Protein AF-A0A6L6WR29-F1 (afdb_monomer_lite)

Sequence (210 aa):
MAQVLGLPRKTSIRITVGIAIFLLLTLTPIVLWLVAPSGVDWEKLGEISQIYGSSLSAVALLGVATSLAYQAHQTALANADARHTAYRELTILSLTDPTLMVCWPPRTPRLSMEETKQMMFVNLIINSWFTEYQLKHVTDDALLLSFRTHFRGEVARRHWQYSSSARRAWGEAMGDVYAVRFVSLGDEAFAQAAAEGPPTPSSGYFSPEA

Radius of gyration: 28.9 Å; chains: 1; bounding box: 74×42×80 Å

pLDDT: mean 79.68, std 17.59, range [34.41, 98.38]

InterPro domains:
  IPR045728 Protein of unknown function DUF6082 [PF19560] (47-202)

Structure (mmCIF, N/CA/C/O backbone):
data_AF-A0A6L6WR29-F1
#
_entry.id   AF-A0A6L6WR29-F1
#
loop_
_atom_site.group_PDB
_atom_site.id
_atom_site.type_symbol
_atom_site.label_atom_id
_atom_site.label_alt_id
_atom_site.label_comp_id
_atom_site.label_asym_id
_atom_site.label_entity_id
_atom_site.label_seq_id
_atom_site.pdbx_PDB_ins_code
_atom_site.Cartn_x
_atom_site.Cartn_y
_atom_site.Cartn_z
_atom_site.occupancy
_atom_site.B_iso_or_equiv
_atom_site.auth_seq_id
_atom_site.auth_comp_id
_atom_site.auth_asym_id
_atom_site.auth_atom_id
_atom_site.pdbx_PDB_model_num
ATOM 1 N N . MET A 1 1 ? 42.565 20.621 5.915 1.00 35.31 1 MET A N 1
ATOM 2 C CA . MET A 1 1 ? 42.110 21.137 4.600 1.00 35.31 1 MET A CA 1
ATOM 3 C C . MET A 1 1 ? 42.376 20.025 3.591 1.00 35.31 1 MET A C 1
ATOM 5 O O . MET A 1 1 ? 43.514 19.607 3.528 1.00 35.31 1 MET A O 1
ATOM 9 N N . ALA A 1 2 ? 41.425 19.410 2.891 1.00 34.41 2 ALA A N 1
ATOM 10 C CA . ALA A 1 2 ? 40.163 19.911 2.362 1.00 34.41 2 ALA A CA 1
ATOM 11 C C . ALA A 1 2 ? 39.033 18.860 2.431 1.00 34.41 2 ALA A C 1
ATOM 13 O O . ALA A 1 2 ? 39.276 17.660 2.528 1.00 34.41 2 ALA A O 1
ATOM 14 N N . GLN A 1 3 ? 37.803 19.376 2.428 1.00 39.34 3 GLN A N 1
ATOM 15 C CA . GLN A 1 3 ? 36.532 18.684 2.614 1.00 39.34 3 GLN A CA 1
ATOM 16 C C . GLN A 1 3 ? 36.211 17.643 1.537 1.00 39.34 3 GLN A C 1
ATOM 18 O O . GLN A 1 3 ? 36.336 17.877 0.338 1.00 39.34 3 GLN A O 1
ATOM 23 N N . VAL A 1 4 ? 35.665 16.536 2.034 1.00 47.00 4 VAL A N 1
ATOM 24 C CA . VAL A 1 4 ? 34.854 15.538 1.339 1.00 47.00 4 VAL A CA 1
ATOM 25 C C . VAL A 1 4 ? 33.674 16.228 0.641 1.00 47.00 4 VAL A C 1
ATOM 27 O O . VAL A 1 4 ? 32.772 16.751 1.295 1.00 47.00 4 VAL A O 1
ATOM 30 N N . LEU A 1 5 ? 33.674 16.221 -0.693 1.00 47.75 5 LEU A N 1
ATOM 31 C CA . LEU A 1 5 ? 32.531 16.613 -1.520 1.00 47.75 5 LEU A CA 1
ATOM 32 C C . LEU A 1 5 ? 31.443 15.535 -1.404 1.00 47.75 5 LEU A C 1
ATOM 34 O O . LEU A 1 5 ? 31.462 14.519 -2.098 1.00 47.75 5 LEU A O 1
ATOM 38 N N . GLY A 1 6 ? 30.500 15.759 -0.487 1.00 46.25 6 GLY A N 1
ATOM 39 C CA . GLY A 1 6 ? 29.284 14.968 -0.314 1.00 46.25 6 GLY A CA 1
ATOM 40 C C . GLY A 1 6 ? 28.312 15.163 -1.475 1.00 46.25 6 GLY A C 1
ATOM 41 O O . GLY A 1 6 ? 27.303 15.851 -1.339 1.00 46.25 6 GLY A O 1
ATOM 42 N N . LEU A 1 7 ? 28.608 14.563 -2.628 1.00 46.66 7 LEU A N 1
ATOM 43 C CA . LEU A 1 7 ? 27.646 14.475 -3.721 1.00 46.66 7 LEU A CA 1
ATOM 44 C C . LEU A 1 7 ? 26.646 13.337 -3.441 1.00 46.66 7 LEU A C 1
ATOM 46 O O . LEU A 1 7 ? 27.057 12.245 -3.036 1.00 46.66 7 LEU A O 1
ATOM 50 N N . PRO A 1 8 ? 25.334 13.546 -3.676 1.00 48.75 8 PRO A N 1
ATOM 51 C CA . PRO A 1 8 ? 24.337 12.492 -3.525 1.00 48.75 8 PRO A CA 1
ATOM 52 C C . PRO A 1 8 ? 24.743 11.280 -4.368 1.00 48.75 8 PRO A C 1
ATOM 54 O O . PRO A 1 8 ? 25.094 11.452 -5.535 1.00 48.75 8 PRO A O 1
ATOM 57 N N . ARG A 1 9 ? 24.650 10.058 -3.823 1.00 48.66 9 ARG A N 1
ATOM 58 C CA . ARG A 1 9 ? 25.057 8.791 -4.478 1.00 48.66 9 ARG A CA 1
ATOM 59 C C . ARG A 1 9 ? 24.542 8.648 -5.924 1.00 48.66 9 ARG A C 1
ATOM 61 O O . ARG A 1 9 ? 25.225 8.075 -6.766 1.00 48.66 9 ARG A O 1
ATOM 68 N N . LYS A 1 10 ? 23.375 9.226 -6.236 1.00 46.16 10 LYS A N 1
ATOM 69 C CA . LYS A 1 10 ? 22.786 9.272 -7.591 1.00 46.16 10 LYS A CA 1
ATOM 70 C C . LYS A 1 10 ? 23.555 10.179 -8.571 1.00 46.16 10 LYS A C 1
ATOM 72 O O . LYS A 1 10 ? 23.640 9.862 -9.752 1.00 46.16 10 LYS A O 1
ATOM 77 N N . THR A 1 11 ? 24.135 11.277 -8.095 1.00 47.59 11 THR A N 1
ATOM 78 C CA . THR A 1 11 ? 24.949 12.223 -8.881 1.00 47.59 11 THR A CA 1
ATOM 79 C C . THR A 1 11 ? 26.328 11.647 -9.177 1.00 47.59 11 THR A C 1
ATOM 81 O O . THR A 1 11 ? 26.786 11.742 -10.312 1.00 47.59 11 THR A O 1
ATOM 84 N N . SER A 1 12 ? 26.941 10.957 -8.207 1.00 48.62 12 SER A N 1
ATOM 85 C CA . SER A 1 12 ? 28.216 10.259 -8.423 1.00 48.62 12 SER A CA 1
ATOM 86 C C . SER A 1 12 ? 28.090 9.165 -9.482 1.00 48.62 12 SER A C 1
ATOM 88 O O . SER A 1 12 ? 28.922 9.102 -10.374 1.00 48.62 12 SER A O 1
ATOM 90 N N . ILE A 1 13 ? 27.003 8.381 -9.474 1.00 56.09 13 ILE A N 1
ATOM 91 C CA . ILE A 1 13 ? 26.767 7.349 -10.500 1.00 56.09 13 ILE A CA 1
ATOM 92 C C . ILE A 1 13 ? 26.614 7.969 -11.899 1.00 56.09 13 ILE A C 1
ATOM 94 O O . ILE A 1 13 ? 27.194 7.463 -12.855 1.00 56.09 13 ILE A O 1
ATOM 98 N N . ARG A 1 14 ? 25.886 9.088 -12.032 1.00 56.94 14 ARG A N 1
ATOM 99 C CA . ARG A 1 14 ? 25.723 9.791 -13.321 1.00 56.94 14 ARG A CA 1
ATOM 100 C C . ARG A 1 14 ? 27.053 10.309 -13.873 1.00 56.94 14 ARG A C 1
ATOM 102 O O . ARG A 1 14 ? 27.308 10.168 -15.065 1.00 56.94 14 ARG A O 1
ATOM 109 N N . ILE A 1 15 ? 27.905 10.857 -13.007 1.00 60.25 15 ILE A N 1
ATOM 110 C CA . ILE A 1 15 ? 29.236 11.350 -13.386 1.00 60.25 15 ILE A CA 1
ATOM 111 C C . ILE A 1 15 ? 30.153 10.178 -13.764 1.00 60.25 15 ILE A C 1
ATOM 113 O O . ILE A 1 15 ? 30.811 10.235 -14.798 1.00 60.25 15 ILE A O 1
ATOM 117 N N . THR A 1 16 ? 30.146 9.081 -13.000 1.00 62.75 16 THR A N 1
ATOM 118 C CA . THR A 1 16 ? 30.950 7.887 -13.305 1.00 62.75 16 THR A CA 1
ATOM 119 C C . THR A 1 16 ? 30.545 7.236 -14.627 1.00 62.75 16 THR A C 1
ATOM 121 O O . THR A 1 16 ? 31.418 6.867 -15.404 1.00 62.75 16 THR A O 1
ATOM 124 N N . VAL A 1 17 ? 29.245 7.138 -14.925 1.00 66.19 17 VAL A N 1
ATOM 125 C CA . VAL A 1 17 ? 28.758 6.604 -16.210 1.00 66.19 17 VAL A CA 1
ATOM 126 C C . VAL A 1 17 ? 29.153 7.521 -17.369 1.00 66.19 17 VAL A C 1
ATOM 128 O O . VAL A 1 17 ? 29.628 7.033 -18.392 1.00 66.19 17 VAL A O 1
ATOM 131 N N . GLY A 1 18 ? 29.037 8.842 -17.200 1.00 64.56 18 GLY A N 1
ATOM 132 C CA . GLY A 1 18 ? 29.484 9.808 -18.208 1.00 64.56 18 GLY A CA 1
ATOM 133 C C . GLY A 1 18 ? 30.985 9.711 -18.500 1.00 64.56 18 GLY A C 1
ATOM 134 O O . GLY A 1 18 ? 31.388 9.675 -19.660 1.00 64.56 18 GLY A O 1
ATOM 135 N N . ILE A 1 19 ? 31.807 9.587 -17.455 1.00 68.31 19 ILE A N 1
ATOM 136 C CA . ILE A 1 19 ? 33.262 9.417 -17.576 1.00 68.31 19 ILE A CA 1
ATOM 137 C C . ILE A 1 19 ? 33.610 8.068 -18.217 1.00 68.31 19 ILE A C 1
ATOM 139 O O . ILE A 1 19 ? 34.489 8.018 -19.072 1.00 68.31 19 ILE A O 1
ATOM 143 N N . ALA A 1 20 ? 32.914 6.986 -17.863 1.00 65.56 20 ALA A N 1
ATOM 144 C CA . ALA A 1 20 ? 33.150 5.664 -18.441 1.00 65.56 20 ALA A CA 1
ATOM 145 C C . ALA A 1 20 ? 32.836 5.628 -19.944 1.00 65.56 20 ALA A C 1
ATOM 147 O O . ALA A 1 20 ? 33.616 5.075 -20.713 1.00 65.56 20 ALA A O 1
ATOM 148 N N . ILE A 1 21 ? 31.743 6.268 -20.375 1.00 64.94 21 ILE A N 1
ATOM 149 C CA . ILE A 1 21 ? 31.393 6.389 -21.797 1.00 64.94 21 ILE A CA 1
ATOM 150 C C . ILE A 1 21 ? 32.435 7.242 -22.534 1.00 64.94 21 ILE A C 1
ATOM 152 O O . ILE A 1 21 ? 32.892 6.858 -23.606 1.00 64.94 21 ILE A O 1
ATOM 156 N N . PHE A 1 22 ? 32.871 8.359 -21.945 1.00 68.19 22 PHE A N 1
ATOM 157 C CA . PHE A 1 22 ? 33.905 9.214 -22.535 1.00 68.19 22 PHE A CA 1
ATOM 158 C C . PHE A 1 22 ? 35.263 8.501 -22.667 1.00 68.19 22 PHE A C 1
ATOM 160 O O . PHE A 1 22 ? 35.920 8.586 -23.706 1.00 68.19 22 PHE A O 1
ATOM 167 N N . LEU A 1 23 ? 35.676 7.751 -21.643 1.00 66.69 23 LEU A N 1
ATOM 168 C CA . LEU A 1 23 ? 36.903 6.952 -21.669 1.00 66.69 23 LEU A CA 1
ATOM 169 C C . LEU A 1 23 ? 36.816 5.816 -22.686 1.00 66.69 23 LEU A C 1
ATOM 171 O O . LEU A 1 23 ? 37.772 5.584 -23.419 1.00 66.69 23 LEU A O 1
ATOM 175 N N . LEU A 1 24 ? 35.667 5.145 -22.783 1.00 62.41 24 LEU A N 1
ATOM 176 C CA . LEU A 1 24 ? 35.465 4.086 -23.766 1.00 62.41 24 LEU A CA 1
ATOM 177 C C . LEU A 1 24 ? 35.594 4.639 -25.192 1.00 62.41 24 LEU A C 1
ATOM 179 O O . LEU A 1 24 ? 36.314 4.069 -26.006 1.00 62.41 24 LEU A O 1
ATOM 183 N N . LEU A 1 25 ? 34.985 5.794 -25.476 1.00 61.53 25 LEU A N 1
ATOM 184 C CA . LEU A 1 25 ? 35.056 6.442 -26.790 1.00 61.53 25 LEU A CA 1
ATOM 185 C C . LEU A 1 25 ? 36.469 6.936 -27.143 1.00 61.53 25 LEU A C 1
ATOM 187 O O . LEU A 1 25 ? 36.886 6.809 -28.291 1.00 61.53 25 LEU A O 1
ATOM 191 N N . THR A 1 26 ? 37.225 7.457 -26.173 1.00 62.28 26 THR A N 1
ATOM 192 C CA . THR A 1 26 ? 38.583 7.984 -26.416 1.00 62.28 26 THR A CA 1
ATOM 193 C C . THR A 1 26 ? 39.663 6.902 -26.475 1.00 62.28 26 THR A C 1
ATOM 195 O O . THR A 1 26 ? 40.660 7.088 -27.168 1.00 62.28 26 THR A O 1
ATOM 198 N N . LEU A 1 27 ? 39.472 5.760 -25.805 1.00 58.34 27 LEU A N 1
ATOM 199 C CA . LEU A 1 27 ? 40.427 4.641 -25.800 1.00 58.34 27 LEU A CA 1
ATOM 200 C C . LEU A 1 27 ? 40.193 3.628 -26.932 1.00 58.34 27 LEU A C 1
ATOM 202 O O . LEU A 1 27 ? 41.098 2.857 -27.253 1.00 58.34 27 LEU A O 1
ATOM 206 N N . THR A 1 28 ? 39.023 3.652 -27.578 1.00 58.16 28 THR A N 1
ATOM 207 C CA . THR A 1 28 ? 38.691 2.773 -28.717 1.00 58.16 28 THR A CA 1
ATOM 208 C C . THR A 1 28 ? 39.738 2.796 -29.852 1.00 58.16 28 THR A C 1
ATOM 210 O O . THR A 1 28 ? 40.117 1.716 -30.305 1.00 58.16 28 THR A O 1
ATOM 213 N N . PRO A 1 29 ? 40.296 3.947 -30.287 1.00 59.34 29 PRO A N 1
ATOM 214 C CA . PRO A 1 29 ? 41.297 3.979 -31.361 1.00 59.34 29 PRO A CA 1
ATOM 215 C C . PRO A 1 29 ? 42.604 3.266 -30.985 1.00 59.34 29 PRO A C 1
ATOM 217 O O . PRO A 1 29 ? 43.240 2.637 -31.824 1.00 59.34 29 PRO A O 1
ATOM 220 N N . ILE A 1 30 ? 42.989 3.336 -29.709 1.00 59.00 30 ILE A N 1
ATOM 221 C CA . ILE A 1 30 ? 44.242 2.769 -29.192 1.00 59.00 30 ILE A CA 1
ATOM 222 C C . ILE A 1 30 ? 44.125 1.248 -29.074 1.00 59.00 30 ILE A C 1
ATOM 224 O O . ILE A 1 30 ? 45.041 0.520 -29.451 1.00 59.00 30 ILE A O 1
ATOM 228 N N . VAL A 1 31 ? 42.975 0.760 -28.604 1.00 57.47 31 VAL A N 1
ATOM 229 C CA . VAL A 1 31 ? 42.679 -0.678 -28.537 1.00 57.47 31 VAL A CA 1
ATOM 230 C C . VAL A 1 31 ? 42.630 -1.286 -29.940 1.00 57.47 31 VAL A C 1
ATOM 232 O O . VAL A 1 31 ? 43.175 -2.366 -30.159 1.00 57.47 31 VAL A O 1
ATOM 235 N N . LEU A 1 32 ? 42.040 -0.575 -30.905 1.00 52.94 32 LEU A N 1
ATOM 236 C CA . LEU A 1 32 ? 42.010 -1.008 -32.302 1.00 52.94 32 LEU A CA 1
ATOM 237 C C . LEU A 1 32 ? 43.408 -1.028 -32.930 1.00 52.94 32 LEU A C 1
ATOM 239 O O . LEU A 1 32 ? 43.708 -1.950 -33.679 1.00 52.94 32 LEU A O 1
ATOM 243 N N . TRP A 1 33 ? 44.288 -0.087 -32.580 1.00 55.84 33 TRP A N 1
ATOM 244 C CA . TRP A 1 33 ? 45.683 -0.104 -33.029 1.00 55.84 33 TRP A CA 1
ATOM 245 C C . TRP A 1 33 ? 46.482 -1.287 -32.454 1.00 55.84 33 TRP A C 1
ATOM 247 O O . TRP A 1 33 ? 47.320 -1.851 -33.149 1.00 55.84 33 TRP A O 1
ATOM 257 N N . LEU A 1 34 ? 46.194 -1.707 -31.215 1.00 54.97 34 LEU A N 1
ATOM 258 C CA . LEU A 1 34 ? 46.905 -2.807 -30.548 1.00 54.97 34 LEU A CA 1
ATOM 259 C C . LEU A 1 34 ? 46.487 -4.208 -31.037 1.00 54.97 34 LEU A C 1
ATOM 261 O O . LEU A 1 34 ? 47.248 -5.162 -30.890 1.00 54.97 34 LEU A O 1
ATOM 265 N N . VAL A 1 35 ? 45.267 -4.339 -31.566 1.00 52.91 35 VAL A N 1
ATOM 266 C CA . VAL A 1 35 ? 44.662 -5.620 -31.982 1.00 52.91 35 VAL A CA 1
ATOM 267 C C . VAL A 1 35 ? 44.613 -5.768 -33.513 1.00 52.91 35 VAL A C 1
ATOM 269 O O . VAL A 1 35 ? 44.377 -6.866 -34.018 1.00 52.91 35 VAL A O 1
ATOM 272 N N . ALA A 1 36 ? 44.860 -4.697 -34.276 1.00 50.88 36 ALA A N 1
ATOM 273 C CA . ALA A 1 36 ? 44.818 -4.728 -35.737 1.00 50.88 36 ALA A CA 1
ATOM 274 C C . ALA A 1 36 ? 46.014 -5.499 -36.350 1.00 50.88 36 ALA A C 1
ATOM 276 O O . ALA A 1 36 ? 47.167 -5.172 -36.063 1.00 50.88 36 ALA A O 1
ATOM 277 N N . PRO A 1 37 ? 45.775 -6.482 -37.242 1.00 52.78 37 PRO A N 1
ATOM 278 C CA . PRO A 1 37 ? 46.834 -7.160 -37.990 1.00 52.78 37 PRO A CA 1
ATOM 279 C C . PRO A 1 37 ? 47.579 -6.211 -38.944 1.00 52.78 37 PRO A C 1
ATOM 281 O O . PRO A 1 37 ? 46.987 -5.304 -39.534 1.00 52.78 37 PRO A O 1
ATOM 284 N N . SER A 1 38 ? 48.875 -6.445 -39.154 1.00 54.28 38 SER A N 1
ATOM 285 C CA . SER A 1 38 ? 49.716 -5.689 -40.089 1.00 54.28 38 SER A CA 1
ATOM 286 C C . SER A 1 38 ? 49.271 -5.908 -41.543 1.00 54.28 38 SER A C 1
ATOM 288 O O . SER A 1 38 ? 49.500 -6.964 -42.126 1.00 54.28 38 SER A O 1
ATOM 290 N N . GLY A 1 39 ? 48.623 -4.893 -42.123 1.00 59.00 39 GLY A N 1
ATOM 291 C CA . GLY A 1 39 ? 48.083 -4.912 -43.492 1.00 59.00 39 GLY A CA 1
ATOM 292 C C . GLY A 1 39 ? 46.733 -4.206 -43.658 1.00 59.00 39 GLY A C 1
ATOM 293 O O . GLY A 1 39 ? 46.184 -4.185 -44.755 1.00 59.00 39 GLY A O 1
ATOM 294 N N . VAL A 1 40 ? 46.184 -3.636 -42.581 1.00 53.12 40 VAL A N 1
ATOM 295 C CA . VAL A 1 40 ? 44.949 -2.849 -42.632 1.00 53.12 40 VAL A CA 1
ATOM 296 C C . VAL A 1 40 ? 45.194 -1.515 -43.343 1.00 53.12 40 VAL A C 1
ATOM 298 O O . VAL A 1 40 ? 45.982 -0.685 -42.893 1.00 53.12 40 VAL A O 1
ATOM 301 N N . ASP A 1 41 ? 44.497 -1.334 -44.462 1.00 61.38 41 ASP A N 1
ATOM 302 C CA . ASP A 1 41 ? 44.553 -0.155 -45.321 1.00 61.38 41 ASP A CA 1
ATOM 303 C C . ASP A 1 41 ? 43.647 0.950 -44.747 1.00 61.38 41 ASP A C 1
ATOM 305 O O . ASP A 1 41 ? 42.429 0.982 -44.954 1.00 61.38 41 ASP A O 1
ATOM 309 N N . TRP A 1 42 ? 44.243 1.811 -43.919 1.00 60.62 42 TRP A N 1
ATOM 310 C CA . TRP A 1 42 ? 43.546 2.847 -43.144 1.00 60.62 42 TRP A CA 1
ATOM 311 C C . TRP A 1 42 ? 42.814 3.872 -44.018 1.00 60.62 42 TRP A C 1
ATOM 313 O O . TRP A 1 42 ? 41.835 4.467 -43.570 1.00 60.62 42 TRP A O 1
ATOM 323 N N . GLU A 1 43 ? 43.242 4.036 -45.268 1.00 54.91 43 GLU A N 1
ATOM 324 C CA . GLU A 1 43 ? 42.643 4.950 -46.240 1.00 54.91 43 GLU A CA 1
ATOM 325 C C . GLU A 1 43 ? 41.266 4.440 -46.709 1.00 54.91 43 GLU A C 1
ATOM 327 O O . GLU A 1 43 ? 40.281 5.179 -46.673 1.00 54.91 43 GLU A O 1
ATOM 332 N N . LYS A 1 44 ? 41.136 3.130 -46.971 1.00 57.12 44 LYS A N 1
ATOM 333 C CA . LYS A 1 44 ? 39.849 2.469 -47.273 1.00 57.12 44 LYS A CA 1
ATOM 334 C C . LYS A 1 44 ? 38.886 2.431 -46.086 1.00 57.12 44 LYS A C 1
ATOM 336 O O . LYS A 1 44 ? 37.673 2.521 -46.269 1.00 57.12 44 LYS A O 1
ATOM 341 N N . LEU A 1 45 ? 39.398 2.303 -44.860 1.00 52.38 45 LEU A N 1
ATOM 342 C CA . LEU A 1 45 ? 38.570 2.432 -43.653 1.00 52.38 45 LEU A CA 1
ATOM 343 C C . LEU A 1 45 ? 38.100 3.880 -43.437 1.00 52.38 45 LEU A C 1
ATOM 345 O O . LEU A 1 45 ? 36.977 4.093 -42.973 1.00 52.38 45 LEU A O 1
ATOM 349 N N . GLY A 1 46 ? 38.920 4.863 -43.821 1.00 52.12 46 GLY A N 1
ATOM 350 C CA . GLY A 1 46 ? 38.574 6.284 -43.845 1.00 52.12 46 GLY A CA 1
ATOM 351 C C . GLY A 1 46 ? 37.419 6.600 -44.797 1.00 52.12 46 GLY A C 1
ATOM 352 O O . GLY A 1 46 ? 36.495 7.309 -44.406 1.00 52.12 46 GLY A O 1
ATOM 353 N N . GLU A 1 47 ? 37.402 6.003 -45.991 1.00 57.31 47 GLU A N 1
ATOM 354 C CA . GLU A 1 47 ? 36.310 6.157 -46.969 1.00 57.31 47 GLU A CA 1
ATOM 355 C C . GLU A 1 47 ? 34.991 5.525 -46.494 1.00 57.31 47 GLU A C 1
ATOM 357 O O . GLU A 1 47 ? 33.916 6.106 -46.667 1.00 57.31 47 GLU A O 1
ATOM 362 N N . ILE A 1 48 ? 35.056 4.379 -45.804 1.00 52.97 48 ILE A N 1
ATOM 363 C CA . ILE A 1 48 ? 33.886 3.774 -45.148 1.00 52.97 48 ILE A CA 1
ATOM 364 C C . ILE A 1 48 ? 33.379 4.715 -44.043 1.00 52.97 48 ILE A C 1
ATOM 366 O O . ILE A 1 48 ? 32.199 5.057 -44.015 1.00 52.97 48 ILE A O 1
ATOM 370 N N . SER A 1 49 ? 34.267 5.234 -43.192 1.00 48.84 49 SER A N 1
ATOM 371 C CA . SER A 1 49 ? 33.951 6.259 -42.184 1.00 48.84 49 SER A CA 1
ATOM 372 C C . SER A 1 49 ? 33.338 7.535 -42.786 1.00 48.84 49 SER A C 1
ATOM 374 O O . SER A 1 49 ? 32.520 8.181 -42.140 1.00 48.84 49 SER A O 1
ATOM 376 N N . GLN A 1 50 ? 33.680 7.902 -44.022 1.00 52.47 50 GLN A N 1
ATOM 377 C CA . GLN A 1 50 ? 33.188 9.116 -44.682 1.00 52.47 50 GLN A CA 1
ATOM 378 C C . GLN A 1 50 ? 31.745 8.976 -45.195 1.00 52.47 50 GLN A C 1
ATOM 380 O O . GLN A 1 50 ? 30.982 9.940 -45.159 1.00 52.47 50 GLN A O 1
ATOM 385 N N . ILE A 1 51 ? 31.332 7.760 -45.570 1.00 53.44 51 ILE A N 1
ATOM 386 C CA . ILE A 1 51 ? 29.916 7.405 -45.781 1.00 53.44 51 ILE A CA 1
ATOM 387 C C . ILE A 1 51 ? 29.191 7.300 -44.421 1.00 53.44 51 ILE A C 1
ATOM 389 O O . ILE A 1 51 ? 28.003 7.613 -44.312 1.00 53.44 51 ILE A O 1
ATOM 393 N N . TYR A 1 52 ? 29.932 6.950 -43.360 1.00 47.47 52 TYR A N 1
ATOM 394 C CA . TYR A 1 52 ? 29.475 6.892 -41.969 1.00 47.47 52 TYR A CA 1
ATOM 395 C C . TYR A 1 52 ? 29.847 8.113 -41.103 1.00 47.47 52 TYR A C 1
ATOM 397 O O . TYR A 1 52 ? 30.056 7.971 -39.890 1.00 47.47 52 TYR A O 1
ATOM 405 N N . GLY A 1 53 ? 29.740 9.337 -41.646 1.00 48.78 53 GLY A N 1
ATOM 406 C CA . GLY A 1 53 ? 29.473 10.528 -40.809 1.00 48.78 53 GLY A CA 1
ATOM 407 C C . GLY A 1 53 ? 28.255 10.328 -39.876 1.00 48.78 53 GLY A C 1
ATOM 408 O O . GLY A 1 53 ? 28.049 11.060 -38.912 1.00 48.78 53 GLY A O 1
ATOM 409 N N . SER A 1 54 ? 27.486 9.269 -40.145 1.00 53.78 54 SER A N 1
ATOM 410 C CA . SER A 1 54 ? 26.357 8.702 -39.421 1.00 53.78 54 SER A CA 1
ATOM 411 C C . SER A 1 54 ? 26.685 7.783 -38.234 1.00 53.78 54 SER A C 1
ATOM 413 O O . SER A 1 54 ? 25.762 7.449 -37.497 1.00 53.78 54 SER A O 1
ATOM 415 N N . SER A 1 55 ? 27.936 7.382 -37.978 1.00 52.84 55 SER A N 1
ATOM 416 C CA . SER A 1 55 ? 28.263 6.546 -36.802 1.00 52.84 55 SER A CA 1
ATOM 417 C C . SER A 1 55 ? 28.122 7.327 -35.488 1.00 52.84 55 SER A C 1
ATOM 419 O O . SER A 1 55 ? 27.474 6.862 -34.548 1.00 52.84 55 SER A O 1
ATOM 421 N N . LEU A 1 56 ? 28.620 8.568 -35.450 1.00 58.19 56 LEU A N 1
ATOM 422 C CA . LEU A 1 56 ? 28.453 9.472 -34.309 1.00 58.19 56 LEU A CA 1
ATOM 423 C C . LEU A 1 56 ? 26.981 9.870 -34.114 1.00 58.19 56 LEU A C 1
ATOM 425 O O . LEU A 1 56 ? 26.496 9.911 -32.984 1.00 58.19 56 LEU A O 1
ATOM 429 N N . SER A 1 57 ? 26.244 10.096 -35.206 1.00 60.09 57 SER A N 1
ATOM 430 C CA . SER A 1 57 ? 24.802 10.368 -35.161 1.00 60.09 57 SER A CA 1
ATOM 431 C C . SER A 1 57 ? 23.990 9.160 -34.687 1.00 60.09 57 SER A C 1
ATOM 433 O O . SER A 1 57 ? 23.043 9.336 -33.926 1.00 60.09 57 SER A O 1
ATOM 435 N N . ALA A 1 58 ? 24.366 7.937 -35.075 1.00 58.81 58 ALA A N 1
ATOM 436 C CA . ALA A 1 58 ? 23.717 6.710 -34.615 1.00 58.81 58 ALA A CA 1
ATOM 437 C C . ALA A 1 58 ? 23.938 6.480 -33.113 1.00 58.81 58 ALA A C 1
ATOM 439 O O . ALA A 1 58 ? 22.992 6.164 -32.393 1.00 58.81 58 ALA A O 1
ATOM 440 N N . VAL A 1 59 ? 25.158 6.712 -32.616 1.00 64.19 59 VAL A N 1
ATOM 441 C CA . VAL A 1 59 ? 25.466 6.650 -31.178 1.00 64.19 59 VAL A CA 1
ATOM 442 C C . VAL A 1 59 ? 24.719 7.741 -30.406 1.00 64.19 59 VAL A C 1
ATOM 444 O O . VAL A 1 59 ? 24.138 7.459 -29.357 1.00 64.19 59 VAL A O 1
ATOM 447 N N . ALA A 1 60 ? 24.667 8.969 -30.932 1.00 74.38 60 ALA A N 1
ATOM 448 C CA . ALA A 1 60 ? 23.896 10.055 -30.331 1.00 74.38 60 ALA A CA 1
ATOM 449 C C . ALA A 1 60 ? 22.397 9.717 -30.261 1.00 74.38 60 ALA A C 1
ATOM 451 O O . ALA A 1 60 ? 21.774 9.900 -29.215 1.00 74.38 60 ALA A O 1
ATOM 452 N N . LEU A 1 61 ? 21.828 9.156 -31.333 1.00 67.12 61 LEU A N 1
ATOM 453 C CA . LEU A 1 61 ? 20.429 8.737 -31.379 1.00 67.12 61 LEU A CA 1
ATOM 454 C C . LEU A 1 61 ? 20.140 7.601 -30.392 1.00 67.12 61 LEU A C 1
ATOM 456 O O . LEU A 1 61 ? 19.135 7.657 -29.688 1.00 67.12 61 LEU A O 1
ATOM 460 N N . LEU A 1 62 ? 21.032 6.612 -30.281 1.00 70.25 62 LEU A N 1
ATOM 461 C CA . LEU A 1 62 ? 20.921 5.535 -29.294 1.00 70.25 62 LEU A CA 1
ATOM 462 C C . LEU A 1 62 ? 20.952 6.090 -27.861 1.00 70.25 62 LEU A C 1
ATOM 464 O O . LEU A 1 62 ? 20.159 5.673 -27.012 1.00 70.25 62 LEU A O 1
ATOM 468 N N . GLY A 1 63 ? 21.829 7.063 -27.598 1.00 73.06 63 GLY A N 1
ATOM 469 C CA . GLY A 1 63 ? 21.905 7.763 -26.317 1.00 73.06 63 GLY A CA 1
ATOM 470 C C . GLY A 1 63 ? 20.615 8.517 -25.986 1.00 73.06 63 GLY A C 1
ATOM 471 O O . GLY A 1 63 ? 20.088 8.382 -24.880 1.00 73.06 63 GLY A O 1
ATOM 472 N N . VAL A 1 64 ? 20.058 9.253 -26.953 1.00 75.12 64 VAL A N 1
ATOM 473 C CA . VAL A 1 64 ? 18.780 9.969 -26.800 1.00 75.12 64 VAL A CA 1
ATOM 474 C C . VAL A 1 64 ? 17.619 8.995 -26.599 1.00 75.12 64 VAL A C 1
ATOM 476 O O . VAL A 1 64 ? 16.834 9.185 -25.675 1.00 75.12 64 VAL A O 1
ATOM 479 N N . ALA A 1 65 ? 17.528 7.926 -27.394 1.00 67.69 65 ALA A N 1
ATOM 480 C CA . ALA A 1 65 ? 16.473 6.920 -27.283 1.00 67.69 65 ALA A CA 1
ATOM 481 C C . ALA A 1 65 ? 16.507 6.202 -25.925 1.00 67.69 65 ALA A C 1
ATOM 483 O O . ALA A 1 65 ? 15.477 6.077 -25.263 1.00 67.69 65 ALA A O 1
ATOM 484 N N . THR A 1 66 ? 17.696 5.803 -25.464 1.00 69.25 66 THR A N 1
ATOM 485 C CA . THR A 1 66 ? 17.884 5.181 -24.143 1.00 69.25 66 THR A CA 1
ATOM 486 C C . THR A 1 66 ? 17.517 6.153 -23.021 1.00 69.25 66 THR A C 1
ATOM 488 O O . THR A 1 66 ? 16.840 5.777 -22.064 1.00 69.25 66 THR A O 1
ATOM 491 N N . SER A 1 67 ? 17.910 7.425 -23.152 1.00 73.81 67 SER A N 1
ATOM 492 C CA . SER A 1 67 ? 17.554 8.478 -22.199 1.00 73.81 67 SER A CA 1
ATOM 493 C C . SER A 1 67 ? 16.044 8.715 -22.147 1.00 73.81 67 SER A C 1
ATOM 495 O O . SER A 1 67 ? 15.485 8.783 -21.057 1.00 73.81 67 SER A O 1
ATOM 497 N N . LEU A 1 68 ? 15.366 8.780 -23.296 1.00 76.44 68 LEU A N 1
ATOM 498 C CA . LEU A 1 68 ? 13.912 8.939 -23.378 1.00 76.44 68 LEU A CA 1
ATOM 499 C C . LEU A 1 68 ? 13.172 7.734 -22.798 1.00 76.44 68 LEU A C 1
ATOM 501 O O . LEU A 1 68 ? 12.218 7.924 -22.052 1.00 76.44 68 LEU A O 1
ATOM 505 N N . ALA A 1 69 ? 13.622 6.508 -23.075 1.00 66.50 69 ALA A N 1
ATOM 506 C CA . ALA A 1 69 ? 13.034 5.304 -22.492 1.00 66.50 69 ALA A CA 1
ATOM 507 C C . ALA A 1 69 ? 13.164 5.305 -20.960 1.00 66.50 69 ALA A C 1
ATOM 509 O O . ALA A 1 69 ? 12.201 5.030 -20.241 1.00 66.50 69 ALA A O 1
ATOM 510 N N . TYR A 1 70 ? 14.339 5.686 -20.452 1.00 72.62 70 TYR A N 1
ATOM 511 C CA . TYR A 1 70 ? 14.568 5.831 -19.019 1.00 72.62 70 TYR A CA 1
ATOM 512 C C . TYR A 1 70 ? 13.713 6.948 -18.407 1.00 72.62 70 TYR A C 1
ATOM 514 O O . TYR A 1 70 ? 13.112 6.750 -17.354 1.00 72.62 70 TYR A O 1
ATOM 522 N N . GLN A 1 71 ? 13.608 8.100 -19.075 1.00 73.94 71 GLN A N 1
ATOM 523 C CA . GLN A 1 71 ? 12.760 9.213 -18.645 1.00 73.94 71 GLN A CA 1
ATOM 524 C C . GLN A 1 71 ? 11.282 8.820 -18.634 1.00 73.94 71 GLN A C 1
ATOM 526 O O . GLN A 1 71 ? 10.617 9.062 -17.637 1.00 73.94 71 GLN A O 1
ATOM 531 N N . ALA A 1 72 ? 10.781 8.147 -19.670 1.00 71.81 72 ALA A N 1
ATOM 532 C CA . ALA A 1 72 ? 9.401 7.674 -19.735 1.00 71.81 72 ALA A CA 1
ATOM 533 C C . ALA A 1 72 ? 9.080 6.715 -18.580 1.00 71.81 72 ALA A C 1
ATOM 535 O O . ALA A 1 72 ? 8.048 6.854 -17.924 1.00 71.81 72 ALA A O 1
ATOM 536 N N . HIS A 1 73 ? 9.998 5.793 -18.274 1.00 70.94 73 HIS A N 1
ATOM 537 C CA . HIS A 1 73 ? 9.872 4.912 -17.117 1.00 70.94 73 HIS A CA 1
ATOM 538 C C . HIS A 1 73 ? 9.882 5.696 -15.793 1.00 70.94 73 HIS A C 1
ATOM 540 O O . HIS A 1 73 ? 9.052 5.452 -14.918 1.00 70.94 73 HIS A O 1
ATOM 546 N N . GLN A 1 74 ? 10.782 6.673 -15.638 1.00 75.00 74 GLN A N 1
ATOM 547 C CA . GLN A 1 74 ? 10.809 7.535 -14.453 1.00 75.00 74 GLN A CA 1
ATOM 548 C C . GLN A 1 74 ? 9.527 8.361 -14.295 1.00 75.00 74 GLN A C 1
ATOM 550 O O . GLN A 1 74 ? 9.001 8.453 -13.188 1.00 75.00 74 GLN A O 1
ATOM 555 N N . THR A 1 75 ? 8.997 8.926 -15.380 1.00 78.00 75 THR A N 1
ATOM 556 C CA . THR A 1 75 ? 7.738 9.677 -15.386 1.00 78.00 75 THR A CA 1
ATOM 557 C C . THR A 1 75 ? 6.561 8.778 -15.029 1.00 78.00 75 THR A C 1
ATOM 559 O O . THR A 1 75 ? 5.705 9.186 -14.251 1.00 78.00 75 THR A O 1
ATOM 562 N N . ALA A 1 76 ? 6.526 7.541 -15.529 1.00 74.00 76 ALA A N 1
ATOM 563 C CA . ALA A 1 76 ? 5.490 6.580 -15.163 1.00 74.00 76 ALA A CA 1
ATOM 564 C C . ALA A 1 76 ? 5.495 6.279 -13.653 1.00 74.00 76 ALA A C 1
ATOM 566 O O . ALA A 1 76 ? 4.436 6.296 -13.025 1.00 74.00 76 ALA A O 1
ATOM 567 N N . LEU A 1 77 ? 6.679 6.079 -13.059 1.00 74.12 77 LEU A N 1
ATOM 568 C CA . LEU A 1 77 ? 6.824 5.889 -11.612 1.00 74.12 77 LEU A CA 1
ATOM 569 C C . LEU A 1 77 ? 6.410 7.135 -10.818 1.00 74.12 77 LEU A C 1
ATOM 571 O O . LEU A 1 77 ? 5.653 7.020 -9.858 1.00 74.12 77 LEU A O 1
ATOM 575 N N . ALA A 1 78 ? 6.852 8.322 -11.238 1.00 78.44 78 ALA A N 1
ATOM 576 C CA . ALA A 1 78 ? 6.491 9.580 -10.586 1.00 78.44 78 ALA A CA 1
ATOM 577 C C . ALA A 1 78 ? 4.975 9.840 -10.635 1.00 78.44 78 ALA A C 1
ATOM 579 O O . ALA A 1 78 ? 4.381 10.258 -9.645 1.00 78.44 78 ALA A O 1
ATOM 580 N N . ASN A 1 79 ? 4.327 9.532 -11.762 1.00 78.50 79 ASN A N 1
ATOM 581 C CA . ASN A 1 79 ? 2.878 9.661 -11.909 1.00 78.50 79 ASN A CA 1
ATOM 582 C C . ASN A 1 79 ? 2.115 8.672 -11.017 1.00 78.50 79 ASN A C 1
ATOM 584 O O . ASN A 1 79 ? 1.056 9.014 -10.488 1.00 78.50 79 ASN A O 1
ATOM 588 N N . ALA A 1 80 ? 2.627 7.448 -10.851 1.00 79.44 80 ALA A N 1
ATOM 589 C CA . ALA A 1 80 ? 2.039 6.481 -9.931 1.00 79.44 80 ALA A CA 1
ATOM 590 C C . ALA A 1 80 ? 2.110 6.992 -8.482 1.00 79.44 80 ALA A C 1
ATOM 592 O O . ALA A 1 80 ? 1.088 7.010 -7.797 1.00 79.44 80 ALA A O 1
ATOM 593 N N . ASP A 1 81 ? 3.273 7.485 -8.054 1.00 80.25 81 ASP A N 1
ATOM 594 C CA . ASP A 1 81 ? 3.491 8.031 -6.710 1.00 80.25 81 ASP A CA 1
ATOM 595 C C . ASP A 1 81 ? 2.622 9.271 -6.424 1.00 80.25 81 ASP A C 1
ATOM 597 O O . ASP A 1 81 ? 1.949 9.357 -5.391 1.00 80.25 81 ASP A O 1
ATOM 601 N N . ALA A 1 82 ? 2.522 10.190 -7.391 1.00 83.62 82 ALA A N 1
ATOM 602 C CA . ALA A 1 82 ? 1.647 11.358 -7.301 1.00 83.62 82 ALA A CA 1
ATOM 603 C C . ALA A 1 82 ? 0.169 10.961 -7.136 1.00 83.62 82 ALA A C 1
ATOM 605 O O . ALA A 1 82 ? -0.549 11.533 -6.314 1.00 83.62 82 ALA A O 1
ATOM 606 N N . ARG A 1 83 ? -0.288 9.935 -7.867 1.00 83.00 83 ARG A N 1
ATOM 607 C CA . ARG A 1 83 ? -1.659 9.420 -7.750 1.00 83.00 83 ARG A CA 1
ATOM 608 C C . ARG A 1 83 ? -1.917 8.779 -6.383 1.00 83.00 83 ARG A C 1
ATOM 610 O O . ARG A 1 83 ? -2.990 8.985 -5.816 1.00 83.00 83 ARG A O 1
ATOM 617 N N . HIS A 1 84 ? -0.952 8.036 -5.837 1.00 83.50 84 HIS A N 1
ATOM 618 C CA . HIS A 1 84 ? -1.053 7.478 -4.484 1.00 83.50 84 HIS A CA 1
ATOM 619 C C . HIS A 1 84 ? -1.121 8.575 -3.415 1.00 83.50 84 HIS A C 1
ATOM 621 O O . HIS A 1 84 ? -1.941 8.486 -2.497 1.00 83.50 84 HIS A O 1
ATOM 627 N N . THR A 1 85 ? -0.320 9.630 -3.568 1.00 86.94 85 THR A N 1
ATOM 628 C CA . THR A 1 85 ? -0.324 10.792 -2.671 1.00 86.94 85 THR A CA 1
ATOM 629 C C . THR A 1 85 ? -1.675 11.506 -2.694 1.00 86.94 85 THR A C 1
ATOM 631 O O . THR A 1 85 ? -2.297 11.657 -1.644 1.00 86.94 85 THR A O 1
ATOM 634 N N . ALA A 1 86 ? -2.196 11.827 -3.882 1.00 87.81 86 ALA A N 1
ATOM 635 C CA . ALA A 1 86 ? -3.503 12.466 -4.030 1.00 87.81 86 ALA A CA 1
ATOM 636 C C . ALA A 1 86 ? -4.641 11.623 -3.421 1.00 87.81 86 ALA A C 1
ATOM 638 O O . ALA A 1 86 ? -5.509 12.147 -2.726 1.00 87.81 86 ALA A O 1
ATOM 639 N N . TYR A 1 87 ? -4.629 10.298 -3.614 1.00 88.12 87 TYR A N 1
ATOM 640 C CA . TYR A 1 87 ? -5.626 9.413 -3.001 1.00 88.12 87 TYR A CA 1
ATOM 641 C C . TYR A 1 87 ? -5.568 9.434 -1.465 1.00 88.12 87 TYR A C 1
ATOM 643 O O . TYR A 1 87 ? -6.606 9.455 -0.793 1.00 88.12 87 TYR A O 1
ATOM 651 N N . ARG A 1 88 ? -4.359 9.448 -0.889 1.00 89.38 88 ARG A N 1
ATOM 652 C CA . ARG A 1 88 ? -4.168 9.561 0.562 1.00 89.38 88 ARG A CA 1
ATOM 653 C C . ARG A 1 88 ? -4.699 10.895 1.083 1.00 89.38 88 ARG A C 1
ATO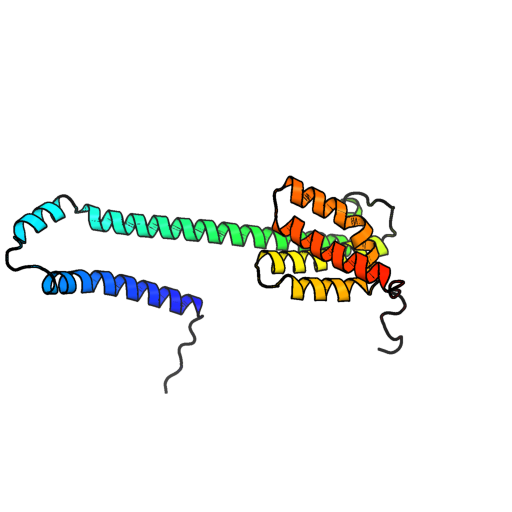M 655 O O . ARG A 1 88 ? -5.397 10.893 2.094 1.00 89.38 88 ARG A O 1
ATOM 662 N N . GLU A 1 89 ? -4.416 11.999 0.396 1.00 91.19 89 GLU A N 1
ATOM 663 C CA . GLU A 1 89 ? -4.918 13.332 0.752 1.00 91.19 89 GLU A CA 1
ATOM 664 C C . GLU A 1 89 ? -6.447 13.394 0.722 1.00 91.19 89 GLU A C 1
ATOM 666 O O . GLU A 1 89 ? -7.052 13.811 1.707 1.00 91.19 89 GLU A O 1
ATOM 671 N N . LEU A 1 90 ? -7.083 12.888 -0.343 1.00 90.81 90 LEU A N 1
ATOM 672 C CA . LEU A 1 90 ? -8.546 12.794 -0.436 1.00 90.81 90 LEU A CA 1
ATOM 673 C C . LEU A 1 90 ? -9.138 11.962 0.708 1.00 90.81 90 LEU A C 1
ATOM 675 O O . LEU A 1 90 ? -10.149 12.339 1.304 1.00 90.81 90 LEU A O 1
ATOM 679 N N . THR A 1 91 ? -8.488 10.846 1.048 1.00 90.44 91 THR A N 1
ATOM 680 C CA . THR A 1 91 ? -8.919 9.997 2.163 1.00 90.44 91 THR A CA 1
ATOM 681 C C . THR A 1 91 ? -8.825 10.757 3.483 1.00 90.44 91 THR A C 1
ATOM 683 O O . THR A 1 91 ? -9.808 10.809 4.217 1.00 90.44 91 THR A O 1
ATOM 686 N N . ILE A 1 92 ? -7.692 11.401 3.774 1.00 90.31 92 ILE A N 1
ATOM 687 C CA . ILE A 1 92 ? -7.498 12.175 5.010 1.00 90.31 92 ILE A CA 1
ATOM 688 C C . ILE A 1 92 ? -8.499 13.332 5.098 1.00 90.31 92 ILE A C 1
ATOM 690 O O . ILE A 1 92 ? -9.136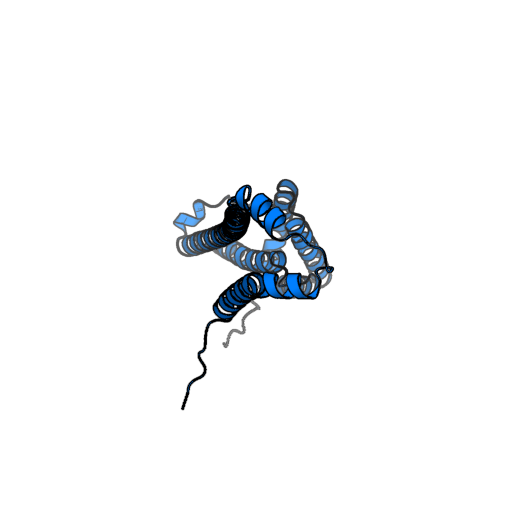 13.493 6.137 1.00 90.31 92 ILE A O 1
ATOM 694 N N . LEU A 1 93 ? -8.704 14.076 4.009 1.00 92.19 93 LEU A N 1
ATOM 695 C CA . LEU A 1 93 ? -9.671 15.171 3.951 1.00 92.19 93 LEU A CA 1
ATOM 696 C C . LEU A 1 93 ? -11.089 14.681 4.282 1.00 92.19 93 LEU A C 1
ATOM 698 O O . LEU A 1 93 ? -11.790 15.280 5.099 1.00 92.19 93 LEU A O 1
ATOM 702 N N . SER A 1 94 ? -11.489 13.540 3.719 1.00 89.88 94 SER A N 1
ATOM 703 C CA . SER A 1 94 ? -12.792 12.948 4.029 1.00 89.88 94 SER A CA 1
ATOM 704 C C . SER A 1 94 ? -12.902 12.420 5.464 1.00 89.88 94 SER A C 1
ATOM 706 O O . SER A 1 94 ? -13.982 12.441 6.037 1.00 89.88 94 SER A O 1
ATOM 708 N N . LEU A 1 95 ? -11.802 11.999 6.098 1.00 88.75 95 LEU A N 1
ATOM 709 C CA . LEU A 1 95 ? -11.816 11.610 7.514 1.00 88.75 95 LEU A CA 1
ATOM 710 C C . LEU A 1 95 ? -12.036 12.814 8.443 1.00 88.75 95 LEU A C 1
ATOM 712 O O . LEU A 1 95 ? -12.641 12.664 9.514 1.00 88.75 95 LEU A O 1
ATOM 716 N N . THR A 1 96 ? -11.548 13.991 8.039 1.00 88.38 96 THR A N 1
ATOM 717 C CA . THR A 1 96 ? -11.689 15.242 8.796 1.00 88.38 96 THR A CA 1
ATOM 718 C C . THR A 1 96 ? -13.039 15.926 8.592 1.00 88.38 96 THR A C 1
ATOM 720 O O . THR A 1 96 ? -13.534 16.542 9.531 1.00 88.38 96 THR A O 1
ATOM 723 N N . ASP A 1 97 ? -13.666 15.766 7.424 1.00 88.44 97 ASP A N 1
ATOM 724 C CA . ASP A 1 97 ? -14.963 16.367 7.100 1.00 88.44 97 ASP A CA 1
ATOM 725 C C . ASP A 1 97 ? -16.041 15.288 6.857 1.00 88.44 97 ASP A C 1
ATOM 727 O O . ASP A 1 97 ? -16.077 14.668 5.788 1.00 88.44 97 ASP A O 1
ATOM 731 N N . PRO A 1 98 ? -16.967 15.071 7.816 1.00 83.00 98 PRO A N 1
ATOM 732 C CA . PRO A 1 98 ? -18.052 14.102 7.672 1.00 83.00 98 PRO A CA 1
ATOM 733 C C . PRO A 1 98 ? -18.955 14.345 6.457 1.00 83.00 98 PRO A C 1
ATOM 735 O O . PRO A 1 98 ? -19.561 13.395 5.962 1.00 83.00 98 PRO A O 1
ATOM 738 N N . THR A 1 99 ? -19.055 15.584 5.965 1.00 89.25 99 THR A N 1
ATOM 739 C CA . THR A 1 99 ? -19.882 15.903 4.792 1.00 89.25 99 THR A CA 1
ATOM 740 C C . THR A 1 99 ? -19.301 15.302 3.516 1.00 89.25 99 THR A C 1
ATOM 742 O O . THR A 1 99 ? -20.055 14.901 2.635 1.00 89.25 99 THR A O 1
ATOM 745 N N . LEU A 1 100 ? -17.977 15.134 3.448 1.00 90.31 100 LEU A N 1
ATOM 746 C CA . LEU A 1 100 ? -17.291 14.503 2.321 1.00 90.31 100 LEU A CA 1
ATOM 747 C C . LEU A 1 100 ? -17.341 12.973 2.384 1.00 90.31 100 LEU A C 1
ATOM 749 O O . LEU A 1 100 ? -17.149 12.305 1.367 1.00 90.31 100 LEU A O 1
ATOM 753 N N . MET A 1 101 ? -17.630 12.390 3.552 1.00 85.31 101 MET A N 1
ATOM 754 C CA . MET A 1 101 ? -17.722 10.933 3.693 1.00 85.31 101 MET A CA 1
ATOM 755 C C . MET A 1 101 ? -18.877 10.329 2.887 1.00 85.31 101 MET A C 1
ATOM 757 O O . MET A 1 101 ? -18.786 9.175 2.474 1.00 85.31 101 MET A O 1
ATOM 761 N N . VAL A 1 102 ? -19.927 11.108 2.606 1.00 87.31 102 VAL A N 1
ATOM 762 C CA . VAL A 1 102 ? -21.081 10.666 1.804 1.00 87.31 102 VAL A CA 1
ATOM 763 C C . VAL A 1 102 ? -20.724 10.381 0.339 1.00 87.31 102 VAL A C 1
ATOM 765 O O . VAL A 1 102 ? -21.438 9.641 -0.329 1.00 87.31 102 VAL A O 1
ATOM 768 N N . CYS A 1 103 ? -19.616 10.941 -0.160 1.00 89.44 103 CYS A N 1
ATOM 769 C CA . CYS A 1 103 ? -19.154 10.742 -1.535 1.00 89.44 103 CYS A CA 1
ATOM 770 C C . CYS A 1 103 ? -18.514 9.363 -1.756 1.00 89.44 103 CYS A C 1
ATOM 772 O O . CYS A 1 103 ? -18.299 8.960 -2.900 1.00 89.44 103 CYS A O 1
ATOM 774 N N . TRP A 1 104 ? -18.182 8.640 -0.683 1.00 87.12 104 TRP A N 1
ATOM 775 C CA . TRP A 1 104 ? -17.638 7.292 -0.786 1.00 87.12 104 TRP A CA 1
ATOM 776 C C . TRP A 1 104 ? -18.745 6.265 -1.057 1.00 87.12 104 TRP A C 1
ATOM 778 O O . TRP A 1 104 ? -19.881 6.453 -0.617 1.00 87.12 104 TRP A O 1
ATOM 788 N N . PRO A 1 105 ? -18.431 5.144 -1.736 1.00 86.44 105 PRO A N 1
ATOM 789 C CA . PRO A 1 105 ? -19.403 4.084 -1.961 1.00 86.44 105 PRO A CA 1
ATOM 790 C C . PRO A 1 105 ? -20.032 3.593 -0.647 1.00 86.44 105 PRO A C 1
ATOM 792 O O . PRO A 1 105 ? -19.318 3.430 0.352 1.00 86.44 105 PRO A O 1
ATOM 795 N N . PRO A 1 106 ? -21.351 3.322 -0.629 1.00 83.62 106 PRO A N 1
ATOM 796 C CA . PRO A 1 106 ? -22.023 2.840 0.567 1.00 83.62 106 PRO A CA 1
ATOM 797 C C . PRO A 1 106 ? -21.442 1.490 1.000 1.00 83.62 106 PRO A C 1
ATOM 799 O O . PRO A 1 106 ? -21.250 0.583 0.188 1.00 83.62 106 PRO A O 1
ATOM 802 N N . ARG A 1 107 ? -21.177 1.347 2.301 1.00 80.31 107 ARG A N 1
ATOM 803 C CA . ARG A 1 107 ? -20.668 0.099 2.882 1.00 80.31 107 ARG A CA 1
ATOM 804 C C . ARG A 1 107 ? -21.815 -0.855 3.201 1.00 80.31 107 ARG A C 1
ATOM 806 O O . ARG A 1 107 ? -22.879 -0.428 3.650 1.00 80.31 107 ARG A O 1
ATOM 813 N N . THR A 1 108 ? -21.567 -2.144 2.980 1.00 79.44 108 THR A N 1
ATOM 814 C CA . THR A 1 108 ? -22.468 -3.232 3.373 1.00 79.44 108 THR A CA 1
ATOM 815 C C . THR A 1 108 ? -21.699 -4.185 4.291 1.00 79.44 108 THR A C 1
ATOM 817 O O . THR A 1 108 ? -20.701 -4.747 3.839 1.00 79.44 108 THR A O 1
ATOM 820 N N . PRO A 1 109 ? -22.119 -4.362 5.559 1.00 84.62 109 PRO A N 1
ATOM 821 C CA . PRO A 1 109 ? -23.250 -3.709 6.225 1.00 84.62 109 PRO A CA 1
ATOM 822 C C . PRO A 1 109 ? -23.021 -2.204 6.442 1.00 84.62 109 PRO A C 1
ATOM 824 O O . PRO A 1 109 ? -21.899 -1.707 6.328 1.00 84.62 109 PRO A O 1
ATOM 827 N N . ARG A 1 110 ? -24.100 -1.474 6.759 1.00 86.12 110 ARG A N 1
ATOM 828 C CA . ARG A 1 110 ? -23.992 -0.068 7.171 1.00 86.12 110 ARG A CA 1
ATOM 829 C C . ARG A 1 110 ? -23.254 -0.004 8.505 1.00 86.12 110 ARG A C 1
ATOM 831 O O . ARG A 1 110 ? -23.653 -0.668 9.456 1.00 86.12 110 ARG A O 1
ATOM 838 N N . LEU A 1 111 ? -22.196 0.795 8.548 1.00 87.75 111 LEU A N 1
ATOM 839 C CA . LEU A 1 111 ? -21.361 1.004 9.726 1.00 87.75 111 LEU A CA 1
ATOM 840 C C . LEU A 1 111 ? -21.657 2.373 10.337 1.00 87.75 111 LEU A C 1
ATOM 842 O O . LEU A 1 111 ? -22.113 3.285 9.641 1.00 87.75 111 LEU A O 1
ATOM 846 N N . SER A 1 112 ? -21.356 2.536 11.623 1.00 90.56 112 SER A N 1
ATOM 847 C CA . SER A 1 112 ? -21.325 3.864 12.232 1.00 90.56 112 SER A CA 1
ATOM 848 C C . SER A 1 112 ? -20.274 4.758 11.556 1.00 90.56 112 SER A C 1
ATOM 850 O O . SER A 1 112 ? -19.378 4.298 10.836 1.00 90.56 112 SER A O 1
ATOM 852 N N . MET A 1 113 ? -20.375 6.068 11.791 1.00 88.50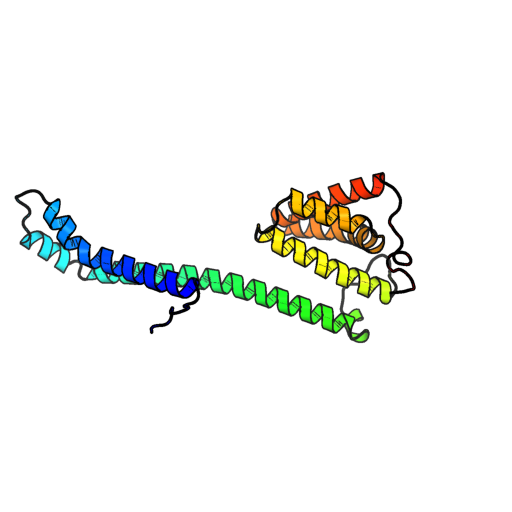 113 MET A N 1
ATOM 853 C CA . MET A 1 113 ? -19.398 7.032 11.283 1.00 88.50 113 MET A CA 1
ATOM 854 C C . MET A 1 113 ? -17.984 6.710 11.785 1.00 88.50 113 MET A C 1
ATOM 856 O O . MET A 1 113 ? -17.028 6.727 11.013 1.00 88.50 113 MET A O 1
ATOM 860 N N . GLU A 1 114 ? -17.859 6.363 13.065 1.00 90.50 114 GLU A N 1
ATOM 861 C CA . GLU A 1 114 ? -16.587 5.998 13.684 1.00 90.50 114 GLU A CA 1
ATOM 862 C C . GLU A 1 114 ? -15.990 4.735 13.057 1.00 90.50 114 GLU A C 1
ATOM 864 O O . GLU A 1 114 ? -14.851 4.756 12.593 1.00 90.50 114 GLU A O 1
ATOM 869 N N . GLU A 1 115 ? -16.773 3.661 12.950 1.00 90.56 115 GLU A N 1
ATOM 870 C CA . GLU A 1 115 ? -16.324 2.426 12.305 1.00 90.56 115 GLU A CA 1
ATOM 871 C C . GLU A 1 115 ? -15.921 2.668 10.850 1.00 90.56 115 GLU A C 1
ATOM 873 O O . GLU A 1 115 ? -14.920 2.132 10.387 1.00 90.56 115 GLU A O 1
ATOM 878 N N . THR A 1 116 ? -16.652 3.517 10.124 1.00 90.75 116 THR A N 1
ATOM 879 C CA . THR A 1 116 ? -16.301 3.876 8.744 1.00 90.75 116 THR A CA 1
ATOM 880 C C . THR A 1 116 ? -14.929 4.547 8.680 1.00 90.75 116 THR A C 1
ATOM 882 O O . THR A 1 116 ? -14.109 4.164 7.841 1.00 90.75 116 THR A O 1
ATOM 885 N N . LYS A 1 117 ? -14.640 5.489 9.588 1.00 91.69 117 LYS A N 1
ATOM 886 C CA . LYS A 1 117 ? -13.323 6.136 9.686 1.00 91.69 117 LYS A CA 1
ATOM 887 C C . LYS A 1 117 ? -12.222 5.128 10.012 1.00 91.69 117 LYS A C 1
ATOM 889 O O . LYS A 1 117 ? -11.180 5.132 9.356 1.00 91.69 117 LYS A O 1
ATOM 894 N N . GLN A 1 118 ? -12.470 4.223 10.958 1.00 92.94 118 GLN A N 1
ATOM 895 C CA . GLN A 1 118 ? -11.540 3.148 11.306 1.00 92.94 118 GLN A CA 1
ATOM 896 C C . GLN A 1 118 ? -11.256 2.236 10.100 1.00 92.94 118 GLN A C 1
ATOM 898 O O . GLN A 1 118 ? -10.095 1.997 9.778 1.00 92.94 118 GLN A O 1
ATOM 903 N N . MET A 1 119 ? -12.289 1.787 9.376 1.00 92.12 119 MET A N 1
ATOM 904 C CA . MET A 1 119 ? -12.133 0.958 8.171 1.00 92.12 119 MET A CA 1
ATOM 905 C C . MET A 1 119 ? -11.327 1.674 7.079 1.00 92.12 119 MET A C 1
ATOM 907 O O . MET A 1 119 ? -10.495 1.057 6.418 1.00 92.12 119 MET A O 1
ATOM 911 N N . MET A 1 120 ? -11.558 2.973 6.874 1.00 92.12 120 MET A N 1
ATOM 912 C CA . MET A 1 120 ? -10.801 3.776 5.907 1.00 92.12 120 MET A CA 1
ATOM 913 C C . MET A 1 120 ? -9.332 3.908 6.305 1.00 92.12 120 MET A C 1
ATOM 915 O O . MET A 1 120 ? -8.456 3.776 5.451 1.00 92.12 120 MET A O 1
ATOM 919 N N . PHE A 1 121 ? -9.055 4.112 7.592 1.00 93.12 121 PHE A N 1
ATOM 920 C CA . PHE A 1 121 ? -7.687 4.190 8.090 1.00 93.12 121 PHE A CA 1
ATOM 921 C C . PHE A 1 121 ? -6.959 2.842 7.984 1.00 93.12 121 PHE A C 1
ATOM 923 O O . PHE A 1 121 ? -5.827 2.796 7.505 1.00 93.12 121 PHE A O 1
ATOM 930 N N . VAL A 1 122 ? -7.620 1.729 8.326 1.00 95.44 122 VAL A N 1
ATOM 931 C CA . VAL A 1 122 ? -7.069 0.378 8.114 1.00 95.44 122 VAL A CA 1
ATOM 932 C C . VAL A 1 122 ? -6.761 0.143 6.635 1.00 95.44 122 VAL A C 1
ATOM 934 O O . VAL A 1 122 ? -5.689 -0.359 6.307 1.00 95.44 122 VAL A O 1
ATOM 937 N N . ASN A 1 123 ? -7.633 0.576 5.723 1.00 93.56 123 ASN A N 1
ATOM 938 C CA . ASN A 1 123 ? -7.370 0.461 4.291 1.00 93.56 123 ASN A CA 1
ATOM 939 C C . ASN A 1 123 ? -6.113 1.240 3.850 1.00 93.56 123 ASN A C 1
ATOM 941 O O . ASN A 1 123 ? -5.396 0.771 2.967 1.00 93.56 123 ASN A O 1
ATOM 945 N N . LEU A 1 124 ? -5.798 2.388 4.470 1.00 93.50 124 LEU A N 1
ATOM 946 C CA . LEU A 1 124 ? -4.538 3.104 4.220 1.00 93.50 124 LEU A CA 1
ATOM 947 C C . LEU A 1 124 ? -3.314 2.303 4.692 1.00 93.50 124 LEU A C 1
ATOM 949 O O . LEU A 1 124 ? -2.326 2.241 3.961 1.00 93.50 124 LEU A O 1
ATOM 953 N N . ILE A 1 125 ? -3.386 1.658 5.863 1.00 95.50 125 ILE A N 1
ATOM 954 C CA . ILE A 1 125 ? -2.315 0.784 6.379 1.00 95.50 125 ILE A CA 1
ATOM 955 C C . ILE A 1 125 ? -2.074 -0.384 5.415 1.00 95.50 125 ILE A C 1
ATOM 957 O O . ILE A 1 125 ? -0.951 -0.609 4.971 1.00 95.50 125 ILE A O 1
ATOM 961 N N . ILE A 1 126 ? -3.143 -1.086 5.031 1.00 96.44 126 ILE A N 1
ATOM 962 C CA . ILE A 1 126 ? -3.074 -2.236 4.120 1.00 96.44 126 ILE A CA 1
ATOM 963 C C . ILE A 1 126 ? -2.535 -1.825 2.745 1.00 96.44 126 ILE A C 1
ATOM 965 O O . ILE A 1 126 ? -1.718 -2.539 2.166 1.00 96.44 126 ILE A O 1
ATOM 969 N N . ASN A 1 127 ? -2.949 -0.667 2.221 1.00 93.00 127 ASN A N 1
ATOM 970 C CA . ASN A 1 127 ? -2.424 -0.152 0.957 1.00 93.00 127 ASN A CA 1
ATOM 971 C C . ASN A 1 127 ? -0.939 0.203 1.041 1.00 93.00 127 ASN A C 1
ATOM 973 O O . ASN A 1 127 ? -0.219 -0.061 0.087 1.00 93.00 127 ASN A O 1
ATOM 977 N N . SER A 1 128 ? -0.469 0.745 2.168 1.00 93.31 128 SER A N 1
ATOM 978 C CA . SER A 1 128 ? 0.962 0.981 2.374 1.00 93.31 128 SER A CA 1
ATOM 979 C C . SER A 1 128 ? 1.757 -0.324 2.308 1.00 93.31 128 SER A C 1
ATOM 981 O O . SER A 1 128 ? 2.763 -0.377 1.607 1.00 93.31 128 SER A O 1
ATOM 983 N N . TRP A 1 129 ? 1.291 -1.393 2.960 1.00 96.31 129 TRP A N 1
ATOM 984 C CA . TRP A 1 129 ? 1.951 -2.702 2.877 1.00 96.31 129 TRP A CA 1
ATOM 985 C C . TRP A 1 129 ? 1.910 -3.290 1.472 1.00 96.31 129 TRP A C 1
ATOM 987 O O . TRP A 1 129 ? 2.895 -3.875 1.029 1.00 96.31 129 TRP A O 1
ATOM 997 N N . PHE A 1 130 ? 0.798 -3.115 0.756 1.00 95.19 130 PHE A N 1
ATOM 998 C CA . PHE A 1 130 ? 0.697 -3.552 -0.632 1.00 95.19 130 PHE A CA 1
ATOM 999 C C . PHE A 1 130 ? 1.705 -2.829 -1.532 1.00 95.19 130 PHE A C 1
ATOM 1001 O O . PHE A 1 130 ? 2.379 -3.487 -2.320 1.00 95.19 130 PHE A O 1
ATOM 1008 N N . THR A 1 131 ? 1.873 -1.512 -1.375 1.00 91.44 131 THR A N 1
ATOM 1009 C CA . THR A 1 131 ? 2.886 -0.745 -2.113 1.00 91.44 131 THR A CA 1
ATOM 1010 C C . THR A 1 131 ? 4.295 -1.276 -1.842 1.00 91.44 131 THR A C 1
ATOM 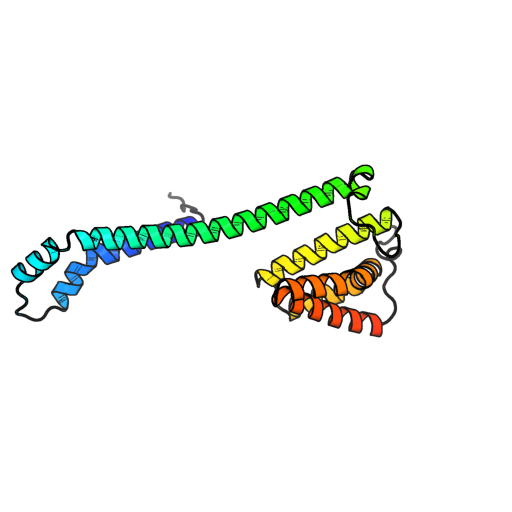1012 O O . THR A 1 131 ? 5.035 -1.546 -2.785 1.00 91.44 131 THR A O 1
ATOM 1015 N N . GLU A 1 132 ? 4.666 -1.493 -0.577 1.00 92.81 132 GLU A N 1
ATOM 1016 C CA . GLU A 1 132 ? 5.988 -2.038 -0.225 1.00 92.81 132 GLU A CA 1
ATOM 1017 C C . GLU A 1 132 ? 6.203 -3.462 -0.767 1.00 92.81 132 GLU A C 1
ATOM 1019 O O . GLU A 1 132 ? 7.295 -3.808 -1.230 1.00 92.81 132 GLU A O 1
ATOM 1024 N N . TYR A 1 133 ? 5.150 -4.283 -0.763 1.00 94.94 133 TYR A N 1
ATOM 1025 C CA . TYR A 1 133 ? 5.174 -5.627 -1.332 1.00 94.94 133 TYR A CA 1
ATOM 1026 C C . TYR A 1 133 ? 5.354 -5.603 -2.856 1.00 94.94 133 TYR A C 1
ATOM 1028 O O . TYR A 1 133 ? 6.200 -6.311 -3.401 1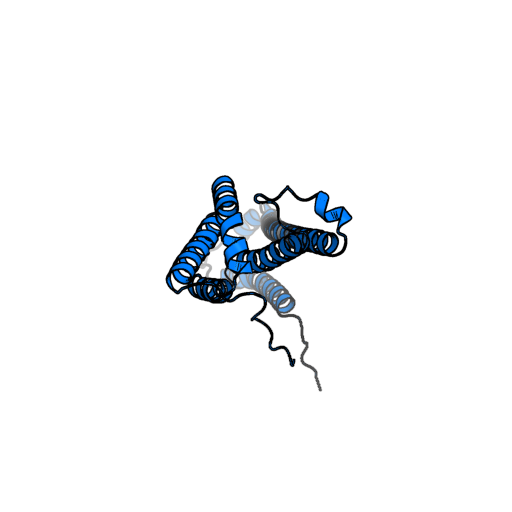.00 94.94 133 TYR A O 1
ATOM 1036 N N . GLN A 1 134 ? 4.619 -4.734 -3.553 1.00 90.81 134 GLN A N 1
ATOM 1037 C CA . GLN A 1 134 ? 4.707 -4.575 -5.005 1.00 90.81 134 GLN A CA 1
ATOM 1038 C C . GLN A 1 134 ? 6.087 -4.062 -5.445 1.00 90.81 134 GLN A C 1
ATOM 1040 O O . GLN A 1 134 ? 6.618 -4.497 -6.468 1.00 90.81 134 GLN A O 1
ATOM 1045 N N . LEU A 1 135 ? 6.703 -3.185 -4.644 1.00 88.38 135 LEU A N 1
ATOM 1046 C CA . LEU A 1 135 ? 8.077 -2.711 -4.838 1.00 88.38 135 LEU A CA 1
ATOM 1047 C C . LEU A 1 135 ? 9.144 -3.746 -4.438 1.00 88.38 135 LEU A C 1
ATOM 1049 O O . LEU A 1 135 ? 10.336 -3.488 -4.606 1.00 88.38 135 LEU A O 1
ATOM 1053 N N . LYS A 1 136 ? 8.736 -4.927 -3.952 1.00 92.44 136 LYS A N 1
ATOM 1054 C CA . LYS A 1 136 ? 9.611 -6.012 -3.478 1.00 92.44 136 LYS A CA 1
ATOM 1055 C C . LYS A 1 136 ? 10.532 -5.601 -2.327 1.00 92.44 136 LYS A C 1
ATOM 1057 O O . LYS A 1 136 ? 11.591 -6.197 -2.139 1.00 92.44 136 LYS A O 1
ATOM 1062 N N . HIS A 1 137 ? 10.142 -4.593 -1.551 1.00 92.25 137 HIS A N 1
ATOM 1063 C CA . HIS A 1 137 ? 10.849 -4.220 -0.326 1.00 92.25 137 HIS A CA 1
ATOM 1064 C C . HIS A 1 137 ? 10.513 -5.158 0.840 1.00 92.25 137 HIS A C 1
ATOM 1066 O O . HIS A 1 137 ? 11.284 -5.263 1.792 1.00 92.25 137 HIS A O 1
ATOM 1072 N N . VAL A 1 138 ? 9.376 -5.853 0.757 1.00 95.19 138 VAL A N 1
ATOM 1073 C CA . VAL A 1 138 ? 8.888 -6.795 1.768 1.00 95.19 138 VAL A CA 1
ATOM 1074 C C . VAL A 1 138 ? 8.696 -8.166 1.121 1.00 95.19 138 VAL A C 1
ATOM 1076 O O . VAL A 1 138 ? 8.127 -8.272 0.036 1.00 95.19 138 VAL A O 1
ATOM 1079 N N . THR A 1 139 ? 9.190 -9.215 1.780 1.00 96.69 139 THR A N 1
ATOM 1080 C CA . THR A 1 139 ? 9.020 -10.613 1.353 1.00 96.69 139 THR A CA 1
ATOM 1081 C C . THR A 1 139 ? 7.670 -11.174 1.803 1.00 96.69 139 THR A C 1
ATOM 1083 O O . THR A 1 139 ? 7.034 -10.620 2.698 1.00 96.69 139 THR A O 1
ATOM 1086 N N . ASP A 1 140 ? 7.255 -12.310 1.235 1.00 97.88 140 ASP A N 1
ATOM 1087 C CA . ASP A 1 140 ? 6.047 -13.030 1.665 1.00 97.88 140 ASP A CA 1
ATOM 1088 C C . ASP A 1 140 ? 6.051 -13.311 3.181 1.00 97.88 140 ASP A C 1
ATOM 1090 O O . ASP A 1 140 ? 5.065 -13.021 3.853 1.00 97.88 140 ASP A O 1
ATOM 1094 N N . ASP A 1 141 ? 7.172 -13.787 3.737 1.00 97.19 141 ASP A N 1
ATOM 1095 C CA . ASP A 1 141 ? 7.293 -14.106 5.169 1.00 97.19 141 ASP A CA 1
ATOM 1096 C C . ASP A 1 141 ? 7.137 -12.870 6.063 1.00 97.19 141 ASP A C 1
ATOM 1098 O O . ASP A 1 141 ? 6.442 -12.902 7.083 1.00 97.19 141 ASP A O 1
ATOM 1102 N N . ALA A 1 142 ? 7.771 -11.758 5.676 1.00 96.88 142 ALA A N 1
ATOM 1103 C CA . ALA A 1 142 ? 7.679 -10.505 6.416 1.00 96.88 142 ALA A CA 1
ATOM 1104 C C . ALA A 1 142 ? 6.255 -9.931 6.355 1.00 96.88 142 ALA A C 1
ATOM 1106 O O . ALA A 1 142 ? 5.723 -9.485 7.373 1.00 96.88 142 ALA A O 1
ATOM 1107 N N . LEU A 1 143 ? 5.607 -10.006 5.189 1.00 97.81 143 LEU A N 1
ATOM 1108 C CA . LEU A 1 143 ? 4.223 -9.581 5.013 1.00 97.81 143 LEU A CA 1
ATOM 1109 C C . LEU A 1 143 ? 3.251 -10.457 5.819 1.00 97.81 143 LEU A C 1
ATOM 1111 O O . LEU A 1 143 ? 2.339 -9.937 6.464 1.00 97.81 143 LEU A O 1
ATOM 1115 N N . LEU A 1 144 ? 3.463 -11.776 5.838 1.00 97.38 144 LEU A N 1
ATOM 1116 C CA . LEU A 1 144 ? 2.658 -12.706 6.627 1.00 97.38 144 LEU A CA 1
ATOM 1117 C C . LEU A 1 144 ? 2.767 -12.398 8.128 1.00 97.38 144 LEU A C 1
ATOM 1119 O O . LEU A 1 144 ? 1.761 -12.420 8.837 1.00 97.38 144 LEU A O 1
ATOM 1123 N N . LEU A 1 145 ? 3.959 -12.039 8.618 1.00 96.56 145 LEU A N 1
ATOM 1124 C CA . LEU A 1 145 ? 4.154 -11.588 10.000 1.00 96.56 145 LEU A CA 1
ATOM 1125 C C . LEU A 1 145 ? 3.384 -10.291 10.305 1.00 96.56 145 LEU A C 1
ATOM 1127 O O . LEU A 1 145 ? 2.751 -10.185 11.365 1.00 96.56 145 LEU A O 1
ATOM 1131 N N . SER A 1 146 ? 3.399 -9.320 9.385 1.00 97.69 146 SER A N 1
ATOM 1132 C CA . SER A 1 146 ? 2.606 -8.091 9.508 1.00 97.69 146 SER A CA 1
ATOM 1133 C C . SER A 1 146 ? 1.113 -8.403 9.594 1.00 97.69 146 SER A C 1
ATOM 1135 O O . SER A 1 146 ? 0.451 -7.937 10.522 1.00 97.69 146 SER A O 1
ATOM 1137 N N . PHE A 1 147 ? 0.591 -9.251 8.702 1.00 98.38 147 PHE A N 1
ATOM 1138 C CA . PHE A 1 147 ? -0.811 -9.667 8.731 1.00 98.38 147 PHE A CA 1
ATOM 1139 C C . PHE A 1 147 ? -1.186 -10.413 10.011 1.00 98.38 147 PHE A C 1
ATOM 1141 O O . PHE A 1 147 ? -2.194 -10.074 10.629 1.00 98.38 147 PHE A O 1
ATOM 1148 N N . ARG A 1 148 ? -0.370 -11.377 10.456 1.00 96.38 148 ARG A N 1
ATOM 1149 C CA . ARG A 1 148 ? -0.603 -12.115 11.711 1.00 96.38 148 ARG A CA 1
ATOM 1150 C C . ARG A 1 148 ? -0.720 -11.174 12.901 1.00 96.38 148 ARG A C 1
ATOM 1152 O O . ARG A 1 148 ? -1.648 -11.290 13.695 1.00 96.38 148 ARG A O 1
ATOM 1159 N N . THR A 1 149 ? 0.184 -10.202 12.996 1.00 95.62 149 THR A N 1
ATOM 1160 C CA . THR A 1 149 ? 0.149 -9.192 14.061 1.00 95.62 149 THR A CA 1
ATOM 1161 C C . THR A 1 149 ? -1.100 -8.320 13.947 1.00 95.62 149 THR A C 1
ATOM 1163 O O . THR A 1 149 ? -1.776 -8.072 14.944 1.00 95.62 149 THR A O 1
ATOM 1166 N N . HIS A 1 150 ? -1.444 -7.899 12.730 1.00 96.81 150 HIS A N 1
ATOM 1167 C CA . HIS A 1 150 ? -2.602 -7.055 12.460 1.00 96.81 150 HIS A CA 1
ATOM 1168 C C . HIS A 1 150 ? -3.919 -7.729 12.847 1.00 96.81 150 HIS A C 1
ATOM 1170 O O . HIS A 1 150 ? -4.748 -7.137 13.538 1.00 96.81 150 HIS A O 1
ATOM 1176 N N . PHE A 1 151 ? -4.093 -8.996 12.469 1.00 97.75 151 PHE A N 1
ATOM 1177 C CA . PHE A 1 151 ? -5.303 -9.764 12.745 1.00 97.75 151 PHE A CA 1
ATOM 1178 C C . PHE A 1 151 ? -5.427 -10.231 14.192 1.00 97.75 151 PHE A C 1
ATOM 1180 O O . PHE A 1 151 ? -6.408 -10.885 14.525 1.00 97.75 151 PHE A O 1
ATOM 1187 N N . ARG A 1 152 ? -4.533 -9.849 15.107 1.00 95.25 152 ARG A N 1
ATOM 1188 C CA . ARG A 1 152 ? -4.842 -9.944 16.544 1.00 95.25 152 ARG A CA 1
ATOM 1189 C C . ARG A 1 152 ? -5.983 -9.002 16.931 1.00 95.25 152 ARG A C 1
ATOM 1191 O O . ARG A 1 152 ? -6.701 -9.273 17.886 1.00 95.25 152 ARG A O 1
ATOM 1198 N N . GLY A 1 153 ? -6.169 -7.926 16.172 1.00 95.62 153 GLY A N 1
ATOM 1199 C CA . GLY A 1 153 ? -7.139 -6.888 16.464 1.00 95.62 153 GLY A CA 1
ATOM 1200 C C . GLY A 1 153 ? -8.517 -7.049 15.821 1.00 95.62 153 GLY A C 1
ATOM 1201 O O . GLY A 1 153 ? -8.633 -7.476 14.671 1.00 95.62 153 GLY A O 1
ATOM 1202 N N . GLU A 1 154 ? -9.577 -6.628 16.518 1.00 95.69 154 GLU A N 1
ATOM 1203 C CA . GLU A 1 154 ? -10.955 -6.764 16.019 1.00 95.69 154 GLU A CA 1
ATOM 1204 C C . GLU A 1 154 ? -11.247 -5.920 14.771 1.00 95.69 154 GLU A C 1
ATOM 1206 O O . GLU A 1 154 ? -11.889 -6.396 13.834 1.00 95.69 154 GLU A O 1
ATOM 1211 N N . VAL A 1 155 ? -10.744 -4.682 14.729 1.00 95.25 155 VAL A N 1
ATOM 1212 C CA . VAL A 1 155 ? -11.011 -3.732 13.637 1.00 95.25 155 VAL A CA 1
ATOM 1213 C C . VAL A 1 155 ? -10.346 -4.223 12.350 1.00 95.25 155 VAL A C 1
ATOM 1215 O O . VAL A 1 155 ? -10.951 -4.187 11.281 1.00 95.25 155 VAL A O 1
ATOM 1218 N N . ALA A 1 156 ? -9.127 -4.755 12.466 1.00 95.88 156 ALA A N 1
ATOM 1219 C CA . ALA A 1 156 ? -8.387 -5.360 11.366 1.00 95.88 156 ALA A CA 1
ATOM 1220 C C . ALA A 1 156 ? -9.117 -6.579 10.786 1.00 95.88 156 ALA A C 1
ATOM 1222 O O . ALA A 1 156 ? -9.295 -6.673 9.570 1.00 95.88 156 ALA A O 1
ATOM 1223 N N . ARG A 1 157 ? -9.590 -7.489 11.652 1.00 95.94 157 ARG A N 1
ATOM 1224 C CA . ARG A 1 157 ? -10.373 -8.658 11.224 1.00 95.94 157 ARG A CA 1
ATOM 1225 C C . ARG A 1 157 ? -11.660 -8.245 10.519 1.00 95.94 157 ARG A C 1
ATOM 1227 O O . ARG A 1 157 ? -11.947 -8.750 9.438 1.00 95.94 157 ARG A O 1
ATOM 1234 N N . ARG A 1 158 ? -12.398 -7.297 11.099 1.00 94.81 158 ARG A N 1
ATOM 1235 C CA . ARG A 1 158 ? -13.644 -6.768 10.533 1.00 94.81 158 ARG A CA 1
ATOM 1236 C C . ARG A 1 158 ? -13.411 -6.130 9.160 1.00 94.81 158 ARG A C 1
ATOM 1238 O O . ARG A 1 158 ? -14.145 -6.412 8.220 1.00 94.81 158 ARG A O 1
ATOM 1245 N N . HIS A 1 159 ? -12.356 -5.328 9.015 1.00 95.50 159 HIS A N 1
ATOM 1246 C CA . HIS A 1 159 ? -11.965 -4.758 7.725 1.00 95.50 159 HIS A CA 1
ATOM 1247 C C . HIS A 1 159 ? -11.685 -5.844 6.683 1.00 95.50 159 HIS A C 1
ATOM 1249 O O . HIS A 1 159 ? -12.174 -5.751 5.555 1.00 95.50 159 HIS A O 1
ATOM 1255 N N . TRP A 1 160 ? -10.906 -6.868 7.044 1.00 96.88 160 TRP A N 1
ATOM 1256 C CA . TRP A 1 160 ? -10.544 -7.939 6.114 1.00 96.88 160 TRP A CA 1
ATOM 1257 C C . TRP A 1 160 ? -11.768 -8.725 5.647 1.00 96.88 160 TRP A C 1
ATOM 1259 O O . TRP A 1 160 ? -11.946 -8.891 4.444 1.00 96.88 160 TRP A O 1
ATOM 1269 N N . GLN A 1 161 ? -12.662 -9.087 6.574 1.00 94.75 161 GLN A N 1
ATOM 1270 C CA . GLN A 1 161 ? -13.928 -9.769 6.275 1.00 94.75 161 GLN A CA 1
ATOM 1271 C C . GLN A 1 161 ? -14.764 -9.046 5.211 1.00 94.75 161 GLN A C 1
ATOM 1273 O O . GLN A 1 161 ? -15.398 -9.700 4.386 1.00 94.75 161 GLN A O 1
ATOM 1278 N N . TYR A 1 162 ? -14.765 -7.709 5.208 1.00 91.62 162 TYR A N 1
ATOM 1279 C CA . TYR A 1 162 ? -15.558 -6.924 4.258 1.00 91.62 162 TYR A CA 1
ATOM 1280 C C . TYR A 1 162 ? -14.843 -6.590 2.949 1.00 91.62 162 TYR A C 1
ATOM 1282 O O . TYR A 1 162 ? -15.509 -6.276 1.965 1.00 91.62 162 TYR A O 1
ATOM 1290 N N . SER A 1 163 ? -13.510 -6.588 2.925 1.00 92.75 163 SER A N 1
ATOM 1291 C CA . SER A 1 163 ? -12.747 -6.007 1.813 1.00 92.75 163 SER A CA 1
ATOM 1292 C C . SER A 1 163 ? -11.910 -7.005 1.020 1.00 92.75 163 SER A C 1
ATOM 1294 O O . SER A 1 163 ? -11.593 -6.712 -0.135 1.00 92.75 163 SER A O 1
ATOM 1296 N N . SER A 1 164 ? -11.551 -8.164 1.586 1.00 94.88 164 SER A N 1
ATOM 1297 C CA . SER A 1 164 ? -10.605 -9.086 0.944 1.00 94.88 164 SER A CA 1
ATOM 1298 C C . SER A 1 164 ? -11.142 -9.646 -0.374 1.00 94.88 164 SER A C 1
ATOM 1300 O O . SER A 1 164 ? -10.436 -9.621 -1.381 1.00 94.88 164 SER A O 1
ATOM 1302 N N . SER A 1 165 ? -12.414 -10.049 -0.409 1.00 94.88 165 SER A N 1
ATOM 1303 C CA . SER A 1 165 ? -13.070 -10.589 -1.608 1.00 94.88 165 SER A CA 1
ATOM 1304 C C . SER A 1 165 ? -13.141 -9.566 -2.743 1.00 94.88 165 SER A C 1
ATOM 1306 O O . SER A 1 165 ? -12.759 -9.867 -3.872 1.00 94.88 165 SER A O 1
ATOM 1308 N N . ALA A 1 166 ? -13.555 -8.333 -2.441 1.00 93.12 166 ALA A N 1
ATOM 1309 C CA . ALA A 1 166 ? -13.607 -7.245 -3.414 1.00 93.12 166 ALA A CA 1
ATOM 1310 C C . ALA A 1 166 ? -12.208 -6.885 -3.936 1.00 93.12 166 ALA A C 1
ATOM 1312 O O . ALA A 1 166 ? -12.028 -6.675 -5.135 1.00 93.12 166 ALA A O 1
ATOM 1313 N N . ARG A 1 167 ? -11.199 -6.857 -3.053 1.00 94.38 167 ARG A N 1
ATOM 1314 C CA . ARG A 1 167 ? -9.804 -6.601 -3.435 1.00 94.38 167 ARG A CA 1
ATOM 1315 C C . ARG A 1 167 ? -9.252 -7.708 -4.333 1.00 94.38 167 ARG A C 1
ATOM 1317 O O . ARG A 1 167 ? -8.601 -7.396 -5.326 1.00 94.38 167 ARG A O 1
ATOM 1324 N N . ARG A 1 168 ? -9.529 -8.977 -4.014 1.00 97.06 168 ARG A N 1
ATOM 1325 C CA . ARG A 1 168 ? -9.154 -10.126 -4.851 1.00 97.06 168 ARG A CA 1
ATOM 1326 C C . ARG A 1 168 ? -9.782 -10.017 -6.234 1.00 97.06 168 ARG A C 1
ATOM 1328 O O . ARG A 1 168 ? -9.049 -10.042 -7.214 1.00 97.06 168 ARG A O 1
ATOM 1335 N N . ALA A 1 169 ? -11.098 -9.813 -6.300 1.00 96.81 169 ALA A N 1
ATOM 1336 C CA . ALA A 1 169 ? -11.824 -9.690 -7.561 1.00 96.81 169 ALA A CA 1
ATOM 1337 C C . ALA A 1 169 ? -11.289 -8.536 -8.424 1.00 96.81 169 ALA A C 1
ATOM 1339 O O . ALA A 1 169 ? -11.138 -8.678 -9.635 1.00 96.81 169 ALA A O 1
ATOM 1340 N N . TRP A 1 170 ? -10.950 -7.402 -7.802 1.00 94.00 170 TRP A N 1
ATOM 1341 C CA . TRP A 1 170 ? -10.329 -6.282 -8.506 1.00 94.00 170 TRP A CA 1
ATOM 1342 C C . TRP A 1 170 ? -8.932 -6.632 -9.042 1.00 94.00 170 TRP A C 1
ATOM 1344 O O . TRP A 1 170 ? -8.631 -6.336 -10.196 1.00 94.00 170 TRP A O 1
ATOM 1354 N N . GLY A 1 171 ? -8.097 -7.303 -8.241 1.00 95.81 171 GLY A N 1
ATOM 1355 C CA . GLY A 1 171 ? -6.776 -7.771 -8.669 1.00 95.81 171 GLY A CA 1
ATOM 1356 C C . GLY A 1 171 ? -6.845 -8.770 -9.828 1.00 95.81 171 GLY A C 1
ATOM 1357 O O . GLY A 1 171 ? -6.103 -8.638 -10.797 1.00 95.81 171 GLY A O 1
ATOM 1358 N N . GLU A 1 172 ? -7.780 -9.719 -9.771 1.00 96.81 172 GLU A N 1
ATOM 1359 C CA . GLU A 1 172 ? -8.036 -10.692 -10.841 1.00 96.81 172 GLU A CA 1
ATOM 1360 C C . GLU A 1 172 ? -8.504 -10.005 -12.129 1.00 96.81 172 GLU A C 1
ATOM 1362 O O . GLU A 1 172 ? -7.959 -10.275 -13.197 1.00 96.81 172 GLU A O 1
ATOM 1367 N N . ALA A 1 173 ? -9.449 -9.063 -12.031 1.00 96.62 173 ALA A N 1
ATOM 1368 C CA . ALA A 1 173 ? -9.941 -8.298 -13.178 1.00 96.62 173 ALA A CA 1
ATOM 1369 C C . ALA A 1 173 ? -8.840 -7.458 -13.851 1.00 96.62 173 ALA A C 1
ATOM 1371 O O . ALA A 1 173 ? -8.864 -7.266 -15.066 1.00 96.62 173 ALA A O 1
ATOM 1372 N N . MET A 1 174 ? -7.867 -6.979 -13.073 1.00 93.81 174 MET A N 1
ATOM 1373 C CA . MET A 1 174 ? -6.710 -6.229 -13.569 1.00 93.81 174 MET A CA 1
ATOM 1374 C C . MET A 1 174 ? -5.561 -7.125 -14.060 1.00 93.81 174 MET A C 1
ATOM 1376 O O . MET A 1 174 ? -4.591 -6.608 -14.613 1.00 93.81 174 MET A O 1
ATOM 1380 N N . GLY A 1 175 ? -5.633 -8.445 -13.852 1.00 95.19 175 GLY A N 1
ATOM 1381 C CA . GLY A 1 175 ? -4.520 -9.361 -14.119 1.00 95.19 175 GLY A CA 1
ATOM 1382 C C . GLY A 1 175 ? -3.298 -9.122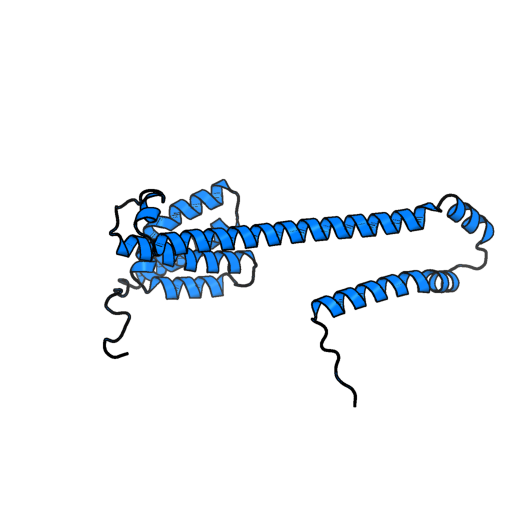 -13.220 1.00 95.19 175 GLY A C 1
ATOM 1383 O O . GLY A 1 175 ? -2.177 -9.468 -13.596 1.00 95.19 175 GLY A O 1
ATOM 1384 N N . ASP A 1 176 ? -3.485 -8.512 -12.045 1.00 94.31 176 ASP A N 1
ATOM 1385 C CA . ASP A 1 176 ? -2.403 -8.179 -11.119 1.00 94.31 176 ASP A CA 1
ATOM 1386 C C . ASP A 1 176 ? -2.078 -9.370 -10.205 1.00 94.31 176 ASP A C 1
ATOM 1388 O O . ASP A 1 176 ? -2.684 -9.585 -9.150 1.00 94.31 176 ASP A O 1
ATOM 1392 N N . VAL A 1 177 ? -1.068 -10.142 -10.608 1.00 94.69 177 VAL A N 1
ATOM 1393 C CA . VAL A 1 177 ? -0.596 -11.315 -9.859 1.00 94.69 177 VAL A CA 1
ATOM 1394 C C . VAL A 1 177 ? -0.067 -10.969 -8.461 1.00 94.69 177 VAL A C 1
ATOM 1396 O O . VAL A 1 177 ? -0.194 -11.792 -7.552 1.00 94.69 177 VAL A O 1
ATOM 1399 N N . TYR A 1 178 ? 0.480 -9.763 -8.250 1.00 94.12 178 TYR A N 1
ATOM 1400 C CA . TYR A 1 178 ? 0.952 -9.334 -6.929 1.00 94.12 178 TYR A CA 1
ATOM 1401 C C . TYR A 1 178 ? -0.227 -9.021 -6.014 1.00 94.12 178 TYR A C 1
ATOM 1403 O O . TYR A 1 178 ? -0.203 -9.415 -4.849 1.00 94.12 178 TYR A O 1
ATOM 1411 N N . ALA A 1 179 ? -1.282 -8.382 -6.529 1.00 96.06 179 ALA A N 1
ATOM 1412 C CA . ALA A 1 179 ? -2.511 -8.145 -5.772 1.00 96.06 179 ALA A CA 1
ATOM 1413 C C . ALA A 1 179 ? -3.171 -9.462 -5.343 1.00 96.06 179 ALA A C 1
ATOM 1415 O O . ALA A 1 179 ? -3.523 -9.628 -4.173 1.00 96.06 179 ALA A O 1
ATOM 1416 N N . VAL A 1 180 ? -3.277 -10.432 -6.256 1.00 97.75 180 VAL A N 1
ATOM 1417 C CA . VAL A 1 180 ? -3.851 -11.753 -5.952 1.00 97.75 180 VAL A CA 1
ATOM 1418 C C . VAL A 1 180 ? -3.015 -12.497 -4.904 1.00 97.75 180 VAL A C 1
ATOM 1420 O O . VAL A 1 180 ? -3.570 -13.077 -3.962 1.00 97.75 180 VAL A O 1
ATOM 1423 N N . ARG A 1 181 ? -1.679 -12.456 -5.011 1.00 97.69 181 ARG A N 1
ATOM 1424 C CA . ARG A 1 181 ? -0.787 -13.073 -4.017 1.00 97.69 181 ARG A CA 1
ATOM 1425 C C . ARG A 1 181 ? -0.880 -12.385 -2.655 1.00 97.69 181 ARG A C 1
ATOM 1427 O O . ARG A 1 181 ? -1.027 -13.078 -1.653 1.00 97.69 181 ARG A O 1
ATOM 1434 N N . PHE A 1 182 ? -0.875 -11.053 -2.623 1.00 98.25 182 PHE A N 1
ATOM 1435 C CA . PHE A 1 182 ? -1.015 -10.254 -1.404 1.00 98.25 182 PHE A CA 1
ATOM 1436 C C . PHE A 1 182 ? -2.295 -10.603 -0.639 1.00 98.25 182 PHE A C 1
ATOM 1438 O O . PHE A 1 182 ? -2.251 -10.845 0.567 1.00 98.25 182 PHE A O 1
ATOM 1445 N N . VAL A 1 183 ? -3.432 -10.687 -1.341 1.00 98.25 183 VAL A N 1
ATOM 1446 C CA . VAL A 1 183 ? -4.702 -11.075 -0.710 1.00 98.25 183 VAL A CA 1
ATOM 1447 C C . VAL A 1 183 ? -4.650 -12.517 -0.212 1.00 98.25 183 VAL A C 1
ATOM 1449 O O . VAL A 1 183 ? -5.143 -12.795 0.871 1.00 98.25 183 VAL A O 1
ATOM 1452 N N . SER A 1 184 ? -3.991 -13.423 -0.936 1.00 98.31 184 SER A N 1
ATOM 1453 C CA . SER A 1 184 ? -3.858 -14.824 -0.508 1.00 98.31 184 SER A CA 1
ATOM 1454 C C . SER A 1 184 ? -3.059 -14.977 0.790 1.00 98.31 184 SER A C 1
ATOM 1456 O O . SER A 1 184 ? -3.469 -15.741 1.658 1.00 98.31 184 SER A O 1
ATOM 1458 N N . LEU A 1 185 ? -1.976 -14.212 0.961 1.00 98.31 185 LEU A N 1
ATOM 1459 C CA . LEU A 1 185 ? -1.213 -14.178 2.217 1.00 98.31 185 LEU A CA 1
ATOM 1460 C C . LEU A 1 185 ? -2.042 -13.601 3.374 1.00 98.31 185 LEU A C 1
ATOM 1462 O O . LEU A 1 185 ? -1.988 -14.101 4.497 1.00 98.31 185 LEU A O 1
ATOM 1466 N N . GLY A 1 186 ? -2.837 -12.563 3.103 1.00 98.25 186 GLY A N 1
ATOM 1467 C CA . GLY A 1 186 ? -3.753 -12.011 4.096 1.00 98.25 186 GLY A CA 1
ATOM 1468 C C . GLY A 1 186 ? -4.873 -12.987 4.474 1.00 98.25 186 GLY A C 1
ATOM 1469 O O . GLY A 1 186 ? -5.169 -13.136 5.654 1.00 98.25 186 GLY A O 1
ATOM 1470 N N . ASP A 1 187 ? -5.452 -13.710 3.514 1.00 98.38 187 ASP A N 1
ATOM 1471 C CA . ASP A 1 187 ? -6.475 -14.730 3.773 1.00 98.38 187 ASP A CA 1
ATOM 1472 C C . ASP A 1 187 ? -5.923 -15.884 4.626 1.00 98.38 187 ASP A C 1
ATOM 1474 O O . ASP A 1 187 ? -6.590 -16.326 5.562 1.00 98.38 187 ASP A O 1
ATOM 1478 N N . GLU A 1 188 ? -4.688 -16.324 4.362 1.00 98.06 188 GLU A N 1
ATOM 1479 C CA . GLU A 1 188 ? -3.990 -17.333 5.170 1.00 98.06 188 GLU A CA 1
ATOM 1480 C C . GLU A 1 188 ? -3.820 -16.869 6.624 1.00 98.06 188 GLU A C 1
ATOM 1482 O O . GLU A 1 188 ? -4.248 -17.551 7.559 1.00 98.06 188 GLU A O 1
ATOM 1487 N N . ALA A 1 189 ? -3.250 -15.678 6.827 1.00 98.12 189 ALA A N 1
ATOM 1488 C CA . ALA A 1 189 ? -3.063 -15.122 8.164 1.00 98.12 189 ALA A CA 1
ATOM 1489 C C . ALA A 1 189 ? -4.395 -14.870 8.884 1.00 98.12 189 ALA A C 1
ATOM 1491 O O . ALA A 1 189 ? -4.484 -15.053 10.099 1.00 98.12 189 ALA A O 1
ATOM 1492 N N . PHE A 1 190 ? -5.435 -14.460 8.157 1.00 98.06 190 PHE A N 1
ATOM 1493 C CA . PHE A 1 190 ? -6.765 -14.242 8.711 1.00 98.06 190 PHE A CA 1
ATOM 1494 C C . PHE A 1 190 ? -7.401 -15.556 9.177 1.00 98.06 190 PHE A C 1
ATOM 1496 O O . PHE A 1 190 ? -7.922 -15.620 10.292 1.00 98.06 190 PHE A O 1
ATOM 1503 N N . ALA A 1 191 ? -7.319 -16.612 8.362 1.00 97.25 191 ALA A N 1
ATOM 1504 C CA . ALA A 1 191 ? -7.816 -17.938 8.712 1.00 97.25 191 ALA A CA 1
ATOM 1505 C C . ALA A 1 191 ? -7.091 -18.506 9.941 1.00 97.25 191 ALA A C 1
ATOM 1507 O O . ALA A 1 191 ? -7.739 -19.016 10.857 1.00 97.25 191 ALA A O 1
ATOM 1508 N N . GLN A 1 192 ? -5.766 -18.349 10.005 1.00 96.56 192 GLN A N 1
ATOM 1509 C CA . GLN A 1 192 ? -4.982 -18.743 11.173 1.00 96.56 192 GLN A CA 1
ATOM 1510 C C . GLN A 1 192 ? -5.421 -17.977 12.430 1.00 96.56 192 GLN A C 1
ATOM 1512 O O . GLN A 1 192 ? -5.712 -18.586 13.457 1.00 96.56 192 GLN A O 1
ATOM 1517 N N . ALA A 1 193 ? -5.535 -16.650 12.346 1.00 96.25 193 ALA A N 1
ATOM 1518 C CA . ALA A 1 193 ? -5.943 -15.824 13.478 1.00 96.25 193 ALA A CA 1
ATOM 1519 C C . ALA A 1 193 ? -7.365 -16.163 13.966 1.00 96.25 193 ALA A C 1
ATOM 1521 O O . ALA A 1 193 ? -7.637 -16.119 15.166 1.00 96.25 193 ALA A O 1
ATOM 1522 N N . ALA A 1 194 ? -8.278 -16.506 13.051 1.00 95.19 194 ALA A N 1
ATOM 1523 C CA . ALA A 1 194 ? -9.623 -16.963 13.391 1.00 95.19 194 ALA A CA 1
ATOM 1524 C C . ALA A 1 194 ? -9.612 -18.310 14.134 1.00 95.19 194 ALA A C 1
ATOM 1526 O O . ALA A 1 194 ? -10.403 -18.493 15.058 1.00 95.19 194 ALA A O 1
ATOM 1527 N N . ALA A 1 195 ? -8.704 -19.222 13.772 1.00 96.31 195 ALA A N 1
ATOM 1528 C CA . ALA A 1 195 ? -8.533 -20.506 14.450 1.00 96.31 195 ALA A CA 1
ATOM 1529 C C . ALA A 1 195 ? -7.906 -20.372 15.852 1.00 96.31 195 ALA A C 1
ATOM 1531 O O . ALA A 1 195 ? -8.231 -21.152 16.742 1.00 96.31 195 ALA A O 1
ATOM 1532 N N . GLU A 1 196 ? -7.041 -19.376 16.069 1.00 95.12 196 GLU A N 1
ATOM 1533 C CA . GLU A 1 196 ? -6.374 -19.121 17.359 1.00 95.12 196 GLU A CA 1
ATOM 1534 C C . GLU A 1 196 ? -7.310 -18.555 18.446 1.00 95.12 196 GLU A C 1
ATOM 1536 O O . GLU A 1 196 ? -6.969 -18.589 19.628 1.00 95.12 196 GLU A O 1
ATOM 1541 N N . GLY A 1 197 ? -8.493 -18.053 18.075 1.00 93.69 197 GLY A N 1
ATOM 1542 C CA . GLY A 1 197 ? -9.504 -17.572 19.019 1.00 93.69 197 GLY A CA 1
ATOM 1543 C C . GLY A 1 197 ? -10.095 -16.207 18.653 1.00 93.69 197 GLY A C 1
ATOM 1544 O O . GLY A 1 197 ? -9.881 -15.705 17.545 1.00 93.69 197 GLY A O 1
ATOM 1545 N N . PRO A 1 198 ? -10.880 -15.591 19.556 1.00 93.94 198 PRO A N 1
ATOM 1546 C CA . PRO A 1 198 ? -11.509 -14.297 19.306 1.00 93.94 198 PRO A CA 1
ATOM 1547 C C . PRO A 1 198 ? -10.471 -13.165 19.187 1.00 93.94 198 PRO A C 1
ATOM 1549 O O . PRO A 1 198 ? -9.404 -13.241 19.800 1.00 93.94 198 PRO A O 1
ATOM 1552 N N . PRO A 1 199 ? -10.759 -12.103 18.412 1.00 94.94 199 PRO A N 1
ATOM 1553 C CA . PRO A 1 199 ? -9.875 -10.946 18.340 1.00 94.94 199 PRO A CA 1
ATOM 1554 C C . PRO A 1 199 ? -9.811 -10.193 19.670 1.00 94.94 199 PRO A C 1
ATOM 1556 O O . PRO A 1 199 ? -10.780 -10.166 20.429 1.00 94.94 199 PRO A O 1
ATOM 1559 N N . THR A 1 200 ? -8.704 -9.488 19.897 1.00 93.88 200 THR A N 1
ATOM 1560 C CA . THR A 1 200 ? -8.602 -8.502 20.972 1.00 93.88 200 THR A CA 1
ATOM 1561 C C . THR A 1 200 ? -9.563 -7.336 20.687 1.00 93.88 200 THR A C 1
ATOM 1563 O O . THR A 1 200 ? -9.462 -6.727 19.612 1.00 93.88 200 THR A O 1
ATOM 1566 N N . PRO A 1 201 ? -10.476 -6.996 21.617 1.00 92.56 201 PRO A N 1
ATOM 1567 C CA . PRO A 1 201 ? -11.357 -5.839 21.479 1.00 92.56 201 PRO A CA 1
ATOM 1568 C C . PRO A 1 201 ? -10.566 -4.528 21.447 1.00 92.56 201 PRO A C 1
ATOM 1570 O O . PRO A 1 201 ? -9.591 -4.375 22.184 1.00 92.56 201 PRO A O 1
ATOM 1573 N N . SER A 1 202 ? -11.006 -3.556 20.647 1.00 88.38 202 SER A N 1
ATOM 1574 C CA . SER A 1 202 ? -10.360 -2.239 20.536 1.00 88.38 202 SER A CA 1
ATOM 1575 C C . SER A 1 202 ? -10.361 -1.477 21.860 1.00 88.38 202 SER A C 1
ATOM 1577 O O . SER A 1 202 ? -9.396 -0.781 22.170 1.00 88.38 202 SER A O 1
ATOM 1579 N N . SER A 1 203 ? -11.384 -1.691 22.694 1.00 86.56 203 SER A N 1
ATOM 1580 C CA . SER A 1 203 ? -11.474 -1.149 24.054 1.00 86.56 203 SER A CA 1
ATOM 1581 C C . SER A 1 203 ? -10.362 -1.640 24.989 1.00 86.56 203 SER A C 1
ATOM 1583 O O . SER A 1 203 ? -10.145 -1.037 26.032 1.00 86.56 203 SER A O 1
ATOM 1585 N N . GLY A 1 204 ? -9.677 -2.736 24.644 1.00 83.38 204 GLY A N 1
ATOM 1586 C CA . GLY A 1 204 ? -8.593 -3.327 25.431 1.00 83.38 204 GLY A CA 1
ATOM 1587 C C . GLY A 1 204 ? -7.187 -3.031 24.902 1.00 83.38 204 GLY A C 1
ATOM 1588 O O . GLY A 1 204 ? -6.238 -3.650 25.374 1.00 83.38 204 GLY A O 1
ATOM 1589 N N . TYR A 1 205 ? -7.026 -2.159 23.898 1.00 84.12 205 TYR A N 1
ATOM 1590 C CA . TYR A 1 205 ? -5.709 -1.896 23.294 1.00 84.12 205 TYR A CA 1
ATOM 1591 C C . TYR A 1 205 ? -4.824 -0.969 24.116 1.00 84.12 205 TYR A C 1
ATOM 1593 O O . TYR A 1 205 ? -3.602 -1.108 24.089 1.00 84.12 205 TYR A O 1
ATOM 1601 N N . PHE A 1 206 ? -5.431 -0.003 24.799 1.00 84.19 206 PHE A N 1
ATOM 1602 C CA . PHE A 1 206 ? -4.714 1.021 25.539 1.00 84.19 206 PHE A CA 1
ATOM 1603 C C . PHE A 1 206 ? -4.948 0.812 27.026 1.00 84.19 206 PHE A C 1
ATOM 1605 O O . PHE A 1 206 ? -6.087 0.659 27.468 1.00 84.19 206 PHE A O 1
ATOM 1612 N N . SER A 1 207 ? -3.864 0.813 27.796 1.00 79.00 207 SER A N 1
ATOM 1613 C CA . SER A 1 207 ? -3.971 0.912 29.244 1.00 79.00 207 SER A CA 1
ATOM 1614 C C . SER A 1 207 ? -4.606 2.263 29.592 1.00 79.00 207 SER A C 1
ATOM 1616 O O . SER A 1 207 ? -4.204 3.271 29.012 1.00 79.00 207 SER A O 1
ATOM 1618 N N . PRO A 1 208 ? -5.559 2.320 30.533 1.00 72.25 208 PRO A N 1
ATOM 1619 C CA . PRO A 1 208 ? -6.229 3.567 30.911 1.00 72.25 208 PRO A CA 1
ATOM 1620 C C . PRO A 1 208 ? -5.308 4.627 31.554 1.00 72.25 208 PRO A C 1
ATOM 1622 O O . PRO A 1 208 ? -5.766 5.734 31.810 1.00 72.25 208 PRO A O 1
ATOM 1625 N N . GLU A 1 209 ? -4.028 4.316 31.793 1.00 65.50 209 GLU A N 1
ATOM 1626 C CA . GLU A 1 209 ? -3.050 5.171 32.487 1.00 65.50 209 GLU A CA 1
ATOM 1627 C C . GLU A 1 209 ? -1.777 5.448 31.654 1.00 65.50 209 GLU A C 1
ATOM 1629 O O . GLU A 1 209 ? -0.664 5.337 32.167 1.00 65.50 209 GLU A O 1
ATOM 1634 N N . ALA A 1 210 ? -1.915 5.764 30.361 1.00 50.97 210 ALA A N 1
ATOM 1635 C CA . ALA A 1 210 ? -0.794 6.219 29.522 1.00 50.97 210 ALA A CA 1
ATOM 1636 C C . ALA A 1 210 ? -0.733 7.749 29.411 1.00 50.97 210 ALA A C 1
ATOM 1638 O O . ALA A 1 210 ? -1.797 8.360 29.158 1.00 50.97 210 ALA A O 1
#

Secondary structure (DSSP, 8-state):
--------HHHHHHHHHHHHHHHHHHHHHHHHHHH--TT--HHHHHHHHHHTTHHHHHHHHHHHHHHHHHHHHHHHHHHHHHHHHHHHHHHHHHHH-HHHHTTSPPPSS---HHHHHHHHHHHHHHHHHHHHHHTTSS-HHHHHHHHHHHTTBHHHHHHHHHHHHHHHHHHHHTT-HHHHHHHHHHHHHHHHHHHH-SPBPGGGSS-TT-

Organism: NCBI:txid2681492

Foldseek 3Di:
DDDDPPDPPVVVVVVVVVVVVVCCVVCVVVVCVVPDDPPDDVVVVVVVVVVPCVPVVVVVVVVVVVVVVVVVVVVVVVVVVVVLVVVVVLLVVCLVDVVSVVVDPQFVPHDDNVLSNLLSVLVNVLVVLLVCVVVVVADLVRLLVVLLVQLLAPSSLVSLVRPLVVQCVVCVVVVNPSSVSSSVSNVVSSVVSVVVDDHDYPVPPDDPPD